Protein AF-A0A7S3AYX6-F1 (afdb_monomer_lite)

Radius of gyration: 27.23 Å; chains: 1; bounding box: 68×64×80 Å

pLDDT: mean 73.13, std 24.56, range [26.05, 97.94]

Secondary structure (DSSP, 8-state):
-EEEEEEEESSS-EE-S--SS-----GGGBT-EEEEEEEEB-TTS-B---EEEEE--BBB-HHHHHHHHHHHHHTEEEEEEEEETTEEEEEEEETTEEEEEESSTTPPEEEEEEGGGEEEEE-SSTTEEEEEEGGGSSSTTS-EEEEEEESSHHHHHHHHHHHHHHH-GGGGTSSSSSPBPPTTS-B------S------------------------------------------------------

Structure (mmCIF, N/CA/C/O backbone):
data_AF-A0A7S3AYX6-F1
#
_entry.id   AF-A0A7S3AYX6-F1
#
loop_
_atom_site.group_PDB
_atom_site.id
_atom_site.type_symbol
_atom_site.label_atom_id
_atom_site.label_alt_id
_atom_site.label_comp_id
_atom_site.label_asym_id
_atom_site.label_entity_id
_atom_site.label_seq_id
_atom_site.pdbx_PDB_ins_code
_atom_site.Cartn_x
_atom_site.Cartn_y
_atom_site.Cartn_z
_atom_site.occupancy
_atom_site.B_iso_or_equiv
_atom_site.auth_seq_id
_atom_site.auth_comp_id
_atom_site.auth_asym_id
_atom_site.auth_atom_id
_atom_site.pdbx_PDB_model_num
ATOM 1 N N . ARG A 1 1 ? 23.255 6.231 -24.648 1.00 86.88 1 ARG A N 1
ATOM 2 C CA . ARG A 1 1 ? 22.295 6.529 -23.548 1.00 86.88 1 ARG A CA 1
ATOM 3 C C . ARG A 1 1 ? 21.026 5.725 -23.824 1.00 86.88 1 ARG A C 1
ATOM 5 O O . ARG A 1 1 ? 20.861 5.329 -24.965 1.00 86.88 1 ARG A O 1
ATOM 12 N N . SER A 1 2 ? 20.151 5.479 -22.852 1.00 92.19 2 SER A N 1
ATOM 13 C CA . SER A 1 2 ? 18.847 4.840 -23.108 1.00 92.19 2 SER A CA 1
ATOM 14 C C . SER A 1 2 ? 17.740 5.553 -22.334 1.00 92.19 2 SER A C 1
ATOM 16 O O . SER A 1 2 ? 18.018 6.145 -21.288 1.00 92.19 2 SER A O 1
ATOM 18 N N . ARG A 1 3 ? 16.509 5.508 -22.851 1.00 94.56 3 ARG A N 1
ATOM 19 C CA . ARG A 1 3 ? 15.276 5.842 -22.123 1.00 94.56 3 ARG A CA 1
ATOM 20 C C . ARG A 1 3 ? 14.637 4.550 -21.622 1.00 94.56 3 ARG A C 1
ATOM 22 O O . ARG A 1 3 ? 14.657 3.552 -22.338 1.00 94.56 3 ARG A O 1
ATOM 29 N N . PHE A 1 4 ? 14.098 4.601 -20.410 1.00 92.75 4 PHE A N 1
ATOM 30 C CA . PHE A 1 4 ? 13.423 3.489 -19.755 1.00 92.75 4 PHE A CA 1
ATOM 31 C C . PHE A 1 4 ? 12.014 3.924 -19.385 1.00 92.75 4 PHE A C 1
ATOM 33 O O . PHE A 1 4 ? 11.850 4.923 -18.681 1.00 92.75 4 PHE A O 1
ATOM 40 N N . ASP A 1 5 ? 11.033 3.165 -19.848 1.00 93.12 5 ASP A N 1
ATOM 41 C CA . ASP A 1 5 ? 9.622 3.361 -19.561 1.00 93.12 5 ASP A CA 1
ATOM 42 C C . ASP A 1 5 ? 9.108 2.100 -18.854 1.00 93.12 5 ASP A C 1
ATOM 44 O O . ASP A 1 5 ? 9.116 1.013 -19.429 1.00 93.12 5 ASP A O 1
ATOM 48 N N . TRP A 1 6 ? 8.726 2.229 -17.582 1.00 91.38 6 TRP A N 1
ATOM 49 C CA . TRP A 1 6 ? 8.242 1.113 -16.764 1.00 91.38 6 TRP A CA 1
ATOM 50 C C . TRP A 1 6 ? 6.716 1.052 -16.758 1.00 91.38 6 TRP A C 1
ATOM 52 O O . TRP A 1 6 ? 6.045 2.085 -16.748 1.00 91.38 6 TRP A O 1
ATOM 62 N N . PHE A 1 7 ? 6.172 -0.158 -16.715 1.00 90.19 7 PHE A N 1
ATOM 63 C CA . PHE A 1 7 ? 4.745 -0.437 -16.758 1.00 90.19 7 PHE A CA 1
ATOM 64 C C . PHE A 1 7 ? 4.377 -1.499 -15.725 1.00 90.19 7 PHE A C 1
ATOM 66 O O . PHE A 1 7 ? 5.108 -2.471 -15.526 1.00 90.19 7 PHE A O 1
ATOM 73 N N . ARG A 1 8 ? 3.217 -1.316 -15.099 1.00 89.00 8 ARG A N 1
ATOM 74 C CA . ARG A 1 8 ? 2.540 -2.332 -14.298 1.00 89.00 8 ARG A CA 1
ATOM 75 C C . ARG A 1 8 ? 1.413 -2.924 -15.134 1.00 89.00 8 ARG A C 1
ATOM 77 O O . ARG A 1 8 ? 0.487 -2.208 -15.520 1.00 89.00 8 ARG A O 1
ATOM 84 N N . ASN A 1 9 ? 1.505 -4.219 -15.397 1.00 82.94 9 ASN A N 1
ATOM 85 C CA . ASN A 1 9 ? 0.577 -4.980 -16.218 1.00 82.94 9 ASN A CA 1
ATOM 86 C C . ASN A 1 9 ? -0.398 -5.764 -15.323 1.00 82.94 9 ASN A C 1
ATOM 88 O O . ASN A 1 9 ? -0.005 -6.398 -14.346 1.00 82.94 9 ASN A O 1
ATOM 92 N N . GLY A 1 10 ? -1.683 -5.711 -15.669 1.00 69.12 10 GLY A N 1
ATOM 93 C CA . GLY A 1 10 ? -2.792 -6.332 -14.945 1.00 69.12 10 GLY A CA 1
ATOM 94 C C . GLY A 1 10 ? -4.100 -6.098 -15.706 1.00 69.12 10 GLY A C 1
ATOM 95 O O . GLY A 1 10 ? -4.101 -6.093 -16.934 1.00 69.12 10 GLY A O 1
ATOM 96 N N . VAL A 1 11 ? -5.209 -5.829 -15.005 1.00 55.12 11 VAL A N 1
ATOM 97 C CA . VAL A 1 11 ? -6.492 -5.454 -15.652 1.00 55.12 11 VAL A CA 1
ATOM 98 C C . VAL A 1 11 ? -6.367 -4.142 -16.443 1.00 55.12 11 VAL A C 1
ATOM 100 O O . VAL A 1 11 ? -7.023 -3.963 -17.467 1.00 55.12 11 VAL A O 1
ATOM 103 N N . THR A 1 12 ? -5.496 -3.235 -15.998 1.00 57.53 12 THR A N 1
ATOM 104 C CA . THR A 1 12 ? -5.110 -2.024 -16.726 1.00 57.53 12 THR A CA 1
ATOM 105 C C . THR A 1 12 ? -3.590 -1.968 -16.837 1.00 57.53 12 THR A C 1
ATOM 107 O O . THR A 1 12 ? -2.883 -2.181 -15.856 1.00 57.53 12 THR A O 1
ATOM 110 N N . ASN A 1 13 ? -3.076 -1.688 -18.036 1.00 78.69 13 ASN A N 1
ATOM 111 C CA . ASN A 1 13 ? -1.654 -1.424 -18.239 1.00 78.69 13 ASN A CA 1
ATOM 112 C C . ASN A 1 13 ? -1.368 0.028 -17.824 1.00 78.69 13 ASN A C 1
ATOM 114 O O . ASN A 1 13 ? -1.902 0.964 -18.425 1.00 78.69 13 ASN A O 1
ATOM 118 N N . ILE A 1 14 ? -0.593 0.216 -16.754 1.00 85.88 14 ILE A N 1
ATOM 119 C CA . ILE A 1 14 ? -0.312 1.529 -16.164 1.00 85.88 14 ILE A CA 1
ATOM 120 C C . ILE A 1 14 ? 1.164 1.861 -16.356 1.00 85.88 14 ILE A C 1
ATOM 122 O O . ILE A 1 14 ? 2.031 1.175 -15.818 1.00 85.88 14 ILE A O 1
ATOM 126 N N . LYS A 1 15 ? 1.455 2.969 -17.045 1.00 88.38 15 LYS A N 1
ATOM 127 C CA . LYS A 1 15 ? 2.810 3.526 -17.112 1.00 88.38 15 LYS A CA 1
ATOM 128 C C . LYS A 1 15 ? 3.207 4.128 -15.762 1.00 88.38 15 LYS A C 1
ATOM 130 O O . LYS A 1 15 ? 2.512 4.993 -15.230 1.00 88.38 15 LYS A O 1
ATOM 135 N N . LEU A 1 16 ? 4.340 3.690 -15.230 1.00 85.81 16 LEU A N 1
ATOM 136 C CA . LEU A 1 16 ? 4.919 4.167 -13.980 1.00 85.81 16 LEU A CA 1
ATOM 137 C C . LEU A 1 16 ? 5.765 5.422 -14.233 1.00 85.81 16 LEU A C 1
ATOM 139 O O . LEU A 1 16 ? 6.373 5.586 -15.287 1.00 85.81 16 LEU A O 1
ATOM 143 N N . SER A 1 17 ? 5.845 6.313 -13.245 1.00 83.75 17 SER A N 1
ATOM 144 C CA . SER A 1 17 ? 6.636 7.550 -13.339 1.00 83.75 17 SER A CA 1
ATOM 145 C C . SER A 1 17 ? 8.148 7.339 -13.171 1.00 83.75 17 SER A C 1
ATOM 147 O O . SER A 1 17 ? 8.910 8.306 -13.169 1.00 83.75 17 SER A O 1
ATOM 149 N N . VAL A 1 18 ? 8.596 6.096 -12.976 1.00 80.44 18 VAL A N 1
ATOM 150 C CA . VAL A 1 18 ? 10.008 5.760 -12.767 1.00 80.44 18 VAL A CA 1
ATOM 151 C C . VAL A 1 18 ? 10.730 5.749 -14.108 1.00 80.44 18 VAL A C 1
ATOM 153 O O . VAL A 1 18 ? 10.304 5.089 -15.051 1.00 80.44 18 VAL A O 1
ATOM 156 N N . THR A 1 19 ? 11.844 6.476 -14.181 1.00 82.31 19 THR A N 1
ATOM 157 C CA . THR A 1 19 ? 12.682 6.579 -15.378 1.00 82.31 19 THR A CA 1
ATOM 158 C C . THR A 1 19 ? 14.115 6.230 -14.989 1.00 82.31 19 THR A C 1
ATOM 160 O O . THR A 1 19 ? 14.835 7.009 -14.371 1.00 82.31 19 THR A O 1
ATOM 163 N N . GLY A 1 20 ? 14.525 4.998 -15.271 1.00 86.81 20 GLY A N 1
ATOM 164 C CA . GLY A 1 20 ? 15.827 4.489 -14.854 1.00 86.81 20 GLY A CA 1
ATOM 165 C C . GLY A 1 20 ? 16.024 3.028 -15.242 1.00 86.81 20 GLY A C 1
ATOM 166 O O . GLY A 1 20 ? 15.053 2.350 -15.577 1.00 86.81 20 GLY A O 1
ATOM 167 N N . PRO A 1 21 ? 17.270 2.532 -15.204 1.00 88.12 21 PRO A N 1
ATOM 168 C CA . PRO A 1 21 ? 17.587 1.158 -15.587 1.00 88.12 21 PRO A CA 1
ATOM 169 C C . PRO A 1 21 ? 17.070 0.112 -14.591 1.00 88.12 21 PRO A C 1
ATOM 171 O O . PRO A 1 21 ? 17.109 -1.077 -14.890 1.00 88.12 21 PRO A O 1
ATOM 174 N N . SER A 1 22 ? 16.602 0.536 -13.416 1.00 85.25 22 SER A N 1
ATOM 175 C CA . SER A 1 22 ? 16.072 -0.325 -12.365 1.00 85.25 22 SER A CA 1
ATOM 176 C C . SER A 1 22 ? 14.734 0.192 -11.843 1.00 85.25 22 SER A C 1
ATOM 178 O O . SER A 1 22 ? 14.454 1.393 -11.859 1.00 85.25 22 SER A O 1
ATOM 180 N N . TYR A 1 23 ? 13.929 -0.745 -11.353 1.00 82.00 23 TYR A N 1
ATOM 181 C CA . TYR A 1 23 ? 12.673 -0.497 -10.667 1.00 82.00 23 TYR A CA 1
ATOM 182 C C . TYR A 1 23 ? 12.620 -1.350 -9.405 1.00 82.00 23 TYR A C 1
ATOM 184 O O . TYR A 1 23 ? 12.911 -2.546 -9.447 1.00 82.00 23 TYR A O 1
ATOM 192 N N . THR A 1 24 ? 12.256 -0.727 -8.288 1.00 81.75 24 THR A N 1
ATOM 193 C CA . THR A 1 24 ? 12.043 -1.423 -7.020 1.00 81.75 24 THR A CA 1
ATOM 194 C C . THR A 1 24 ? 10.555 -1.675 -6.858 1.00 81.75 24 THR A C 1
ATOM 196 O O . THR A 1 24 ? 9.771 -0.730 -6.779 1.00 81.75 24 THR A O 1
ATOM 199 N N . THR A 1 25 ? 10.182 -2.948 -6.801 1.00 81.06 25 THR A N 1
ATOM 200 C CA . THR A 1 25 ? 8.799 -3.387 -6.610 1.00 81.06 25 THR A CA 1
ATOM 201 C C . THR A 1 25 ? 8.253 -2.959 -5.250 1.00 81.06 25 THR A C 1
ATOM 203 O O . THR A 1 25 ? 8.981 -2.879 -4.261 1.00 81.06 25 THR A O 1
ATOM 206 N N . THR A 1 26 ? 6.948 -2.748 -5.200 1.00 75.12 26 THR A N 1
ATOM 207 C CA . THR A 1 26 ? 6.164 -2.282 -4.057 1.00 75.12 26 THR A CA 1
ATOM 208 C C . THR A 1 26 ? 4.988 -3.225 -3.800 1.00 75.12 26 THR A C 1
ATOM 210 O O . THR A 1 26 ? 4.682 -4.096 -4.613 1.00 75.12 26 THR A O 1
ATOM 213 N N . CYS A 1 27 ? 4.274 -3.040 -2.688 1.00 73.38 27 CYS A N 1
ATOM 214 C CA . CYS A 1 27 ? 3.056 -3.814 -2.429 1.00 73.38 27 CYS A CA 1
ATOM 215 C C . CYS A 1 27 ? 1.967 -3.619 -3.491 1.00 73.38 27 CYS A C 1
ATOM 217 O O . CYS A 1 27 ? 1.163 -4.523 -3.689 1.00 73.38 27 CYS A O 1
ATOM 219 N N . ASP A 1 28 ? 1.948 -2.480 -4.186 1.00 74.44 28 ASP A N 1
ATOM 220 C CA . ASP A 1 28 ? 0.965 -2.231 -5.244 1.00 74.44 28 ASP A CA 1
ATOM 221 C C . ASP A 1 28 ? 1.248 -3.054 -6.512 1.00 74.44 28 ASP A C 1
ATOM 223 O O . ASP A 1 28 ? 0.398 -3.130 -7.399 1.00 74.44 28 ASP A O 1
ATOM 227 N N . ASP A 1 29 ? 2.445 -3.639 -6.619 1.00 79.31 29 ASP A N 1
ATOM 228 C CA . ASP A 1 29 ? 2.837 -4.505 -7.729 1.00 79.31 29 ASP A CA 1
ATOM 229 C C . ASP A 1 29 ? 2.468 -5.968 -7.482 1.00 79.31 29 ASP A C 1
ATOM 231 O O . ASP A 1 29 ? 2.523 -6.766 -8.412 1.00 79.31 29 ASP A O 1
ATOM 235 N N . VAL A 1 30 ? 2.087 -6.338 -6.252 1.00 81.44 30 VAL A N 1
ATOM 236 C CA . VAL A 1 30 ? 1.731 -7.720 -5.908 1.00 81.44 30 VAL A CA 1
ATOM 237 C C . VAL A 1 30 ? 0.607 -8.215 -6.822 1.00 81.44 30 VAL A C 1
ATOM 239 O O . VAL A 1 30 ? -0.416 -7.552 -6.990 1.00 81.44 30 VAL A O 1
ATOM 242 N N . GLY A 1 31 ? 0.820 -9.377 -7.442 1.00 78.50 31 GLY A N 1
ATOM 243 C CA . GLY A 1 31 ? -0.096 -9.967 -8.422 1.00 78.50 31 GLY A CA 1
ATOM 244 C C . GLY A 1 31 ? -0.059 -9.330 -9.812 1.00 78.50 31 GLY A C 1
ATOM 245 O O . GLY A 1 31 ? -0.713 -9.838 -10.717 1.00 78.50 31 GLY A O 1
ATOM 246 N N . SER A 1 32 ? 0.709 -8.257 -10.007 1.00 82.50 32 SER A N 1
ATOM 247 C CA . SER A 1 32 ? 0.906 -7.605 -11.303 1.00 82.50 32 SER A CA 1
ATOM 248 C C . SER A 1 32 ? 2.228 -8.033 -11.932 1.00 82.50 32 SER A C 1
ATOM 250 O O . SER A 1 32 ? 3.220 -8.251 -11.236 1.00 82.50 32 SER A O 1
ATOM 252 N N . GLU A 1 33 ? 2.257 -8.113 -13.258 1.00 88.25 33 GLU A N 1
ATOM 253 C CA . GLU A 1 33 ? 3.501 -8.252 -14.017 1.00 88.25 33 GLU A CA 1
ATOM 254 C C . GLU A 1 33 ? 4.167 -6.882 -14.169 1.00 88.25 33 GLU A C 1
ATOM 256 O O . GLU A 1 33 ? 3.490 -5.856 -14.289 1.00 88.25 33 GLU A O 1
ATOM 261 N N . ILE A 1 34 ? 5.497 -6.850 -14.198 1.00 89.19 34 ILE A N 1
ATOM 262 C CA . ILE A 1 34 ? 6.252 -5.609 -14.398 1.00 89.19 34 ILE A CA 1
ATOM 263 C C . ILE A 1 34 ? 6.953 -5.660 -15.742 1.00 89.19 34 ILE A C 1
ATOM 265 O O . ILE A 1 34 ? 7.749 -6.557 -16.006 1.00 89.19 34 ILE A O 1
ATOM 269 N N . GLN A 1 35 ? 6.683 -4.670 -16.584 1.00 91.19 35 GLN A N 1
ATOM 270 C CA . GLN A 1 35 ? 7.286 -4.536 -17.901 1.00 91.19 35 GLN A CA 1
ATOM 271 C C . GLN A 1 35 ? 8.171 -3.293 -17.963 1.00 91.19 35 GLN A C 1
ATOM 273 O O . GLN A 1 35 ? 7.847 -2.249 -17.403 1.00 91.19 35 GLN A O 1
ATOM 278 N N . VAL A 1 36 ? 9.277 -3.387 -18.695 1.00 92.69 36 VAL A N 1
ATOM 279 C CA . VAL A 1 36 ? 10.103 -2.239 -19.074 1.00 92.69 36 VAL A CA 1
ATOM 280 C C . VAL A 1 36 ? 10.249 -2.190 -20.585 1.00 92.69 36 VAL A C 1
ATOM 282 O O . VAL A 1 36 ? 10.504 -3.210 -21.223 1.00 92.69 36 VAL A O 1
ATOM 285 N N . GLU A 1 37 ? 10.106 -1.000 -21.155 1.00 93.69 37 GLU A N 1
ATOM 286 C CA . GLU A 1 37 ? 10.489 -0.688 -22.526 1.00 93.69 37 GLU A CA 1
ATOM 287 C C . GLU A 1 37 ? 11.759 0.170 -22.518 1.00 93.69 37 GLU A C 1
ATOM 289 O O . GLU A 1 37 ? 11.854 1.182 -21.821 1.00 93.69 37 GLU A O 1
ATOM 294 N N . VAL A 1 38 ? 12.761 -0.255 -23.286 1.00 95.44 38 VAL A N 1
ATOM 295 C CA . VAL A 1 38 ? 14.073 0.384 -23.371 1.00 95.44 38 VAL A CA 1
ATOM 296 C C . VAL A 1 38 ? 14.292 0.894 -24.784 1.00 95.44 38 VAL A C 1
ATOM 298 O O . VAL A 1 38 ? 14.433 0.109 -25.721 1.00 95.44 38 VAL A O 1
ATOM 301 N N . THR A 1 39 ? 14.376 2.215 -24.931 1.00 95.81 39 THR A N 1
ATOM 302 C CA . THR A 1 39 ? 14.699 2.870 -26.205 1.00 95.81 39 THR A CA 1
ATOM 303 C C . THR A 1 39 ? 16.170 3.307 -26.199 1.00 95.81 39 THR A C 1
ATOM 305 O O . THR A 1 39 ? 16.539 4.170 -25.392 1.00 95.81 39 THR A O 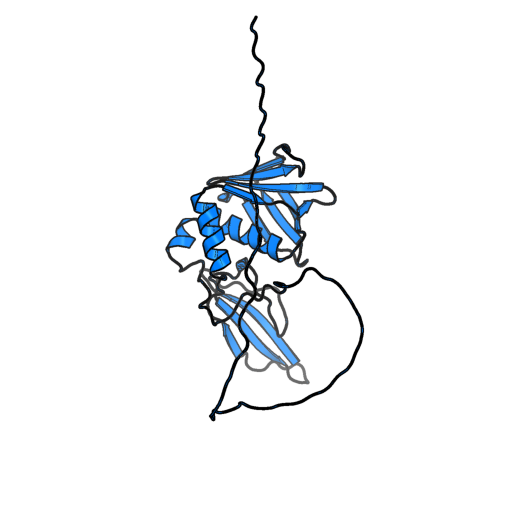1
ATOM 308 N N . PRO A 1 40 ? 17.048 2.738 -27.048 1.00 95.00 40 PRO A N 1
ATOM 309 C CA . PRO A 1 40 ? 18.434 3.186 -27.148 1.00 95.00 40 PRO A CA 1
ATOM 310 C C . PRO A 1 40 ? 18.502 4.574 -27.797 1.00 95.00 40 PRO A C 1
ATOM 312 O O . PRO A 1 40 ? 17.823 4.845 -28.781 1.00 95.00 40 PRO A O 1
ATOM 315 N N . ILE A 1 41 ? 19.347 5.447 -27.257 1.00 94.62 41 ILE A N 1
ATOM 316 C CA . ILE A 1 41 ? 19.584 6.812 -27.738 1.00 94.62 41 ILE A CA 1
ATOM 317 C C . ILE A 1 41 ? 21.047 6.912 -28.176 1.00 94.62 41 ILE A C 1
ATOM 319 O O . ILE A 1 41 ? 21.971 6.790 -27.353 1.00 94.62 41 ILE A O 1
ATOM 323 N N . GLY A 1 42 ? 21.237 7.120 -29.480 1.00 91.00 42 GLY A N 1
ATOM 324 C CA . GLY A 1 42 ? 22.536 7.301 -30.121 1.00 91.00 42 GLY A CA 1
ATOM 325 C C . GLY A 1 42 ? 23.248 8.582 -29.680 1.00 91.00 42 GLY A C 1
ATOM 326 O O . GLY A 1 42 ? 22.670 9.450 -29.026 1.00 91.00 42 GLY A O 1
ATOM 327 N N . SER A 1 43 ? 24.522 8.722 -30.054 1.00 88.19 43 SER A N 1
ATOM 328 C CA . SER A 1 43 ? 25.358 9.877 -29.681 1.00 88.19 43 SER A CA 1
ATOM 329 C C . SER A 1 43 ? 24.813 11.219 -30.183 1.00 88.19 43 SER A C 1
ATOM 331 O O . SER A 1 43 ? 25.011 12.232 -29.525 1.00 88.19 43 SER A O 1
ATOM 333 N N . GLN A 1 44 ? 24.081 11.212 -31.300 1.00 90.62 44 GLN A N 1
ATOM 334 C CA . GLN A 1 44 ? 23.426 12.388 -31.887 1.00 90.62 44 GLN A CA 1
ATOM 335 C C . GLN A 1 44 ? 21.969 12.571 -31.419 1.00 90.62 44 GLN A C 1
ATOM 337 O O . GLN A 1 44 ? 21.217 13.331 -32.017 1.00 90.62 44 GLN A O 1
ATOM 342 N N . GLY A 1 45 ? 21.530 11.836 -30.391 1.00 88.75 45 GLY A N 1
ATOM 343 C CA . GLY A 1 45 ? 20.157 11.910 -29.878 1.00 88.75 45 GLY A CA 1
ATOM 344 C C . GLY A 1 45 ? 19.116 11.120 -30.677 1.00 88.75 45 GLY A C 1
ATOM 345 O O . GLY A 1 45 ? 17.961 11.084 -30.270 1.00 88.75 45 GLY A O 1
ATOM 346 N N . ALA A 1 46 ? 19.507 10.451 -31.768 1.00 92.62 46 ALA A N 1
ATOM 347 C CA . ALA A 1 46 ? 18.611 9.590 -32.536 1.00 92.62 46 ALA A CA 1
ATOM 348 C C . ALA A 1 46 ? 18.138 8.389 -31.699 1.00 92.62 46 ALA A C 1
ATOM 350 O O . ALA A 1 46 ? 18.956 7.674 -31.108 1.00 92.62 46 ALA A O 1
ATOM 351 N N . GLU A 1 47 ? 16.826 8.167 -31.667 1.00 95.12 47 GLU A N 1
ATOM 352 C CA . GLU A 1 47 ? 16.209 7.017 -31.008 1.00 95.12 47 GLU A CA 1
ATOM 353 C C . GLU A 1 47 ? 16.268 5.791 -31.925 1.00 95.12 47 GLU A C 1
ATOM 355 O O . GLU A 1 47 ? 15.917 5.857 -33.102 1.00 95.12 47 GLU A O 1
ATOM 360 N N . GLY A 1 48 ? 16.748 4.670 -31.390 1.00 92.81 48 GLY A N 1
ATOM 361 C CA . GLY A 1 48 ? 16.682 3.374 -32.058 1.00 92.81 48 GLY A CA 1
ATOM 362 C C . GLY A 1 48 ? 15.402 2.614 -31.709 1.00 92.81 48 GLY A C 1
ATOM 363 O O . GLY A 1 48 ? 14.539 3.103 -30.986 1.00 92.81 48 GLY A O 1
ATOM 364 N N . GLN A 1 49 ? 15.291 1.380 -32.202 1.00 93.31 49 GLN A N 1
ATOM 365 C CA . GLN A 1 49 ? 14.114 0.544 -31.968 1.00 93.31 49 GLN A CA 1
ATOM 366 C C . GLN A 1 49 ? 13.963 0.178 -30.475 1.00 93.31 49 GLN A C 1
ATOM 368 O O . GLN A 1 49 ? 14.921 -0.349 -29.891 1.00 93.31 49 GLN A O 1
ATOM 373 N N . PRO A 1 50 ? 12.785 0.406 -29.861 1.00 92.06 50 PRO A N 1
ATOM 374 C CA . PRO A 1 50 ? 12.519 -0.006 -28.488 1.00 92.06 50 PRO A CA 1
ATOM 375 C C . PRO A 1 50 ? 12.554 -1.528 -28.319 1.00 92.06 50 PRO A C 1
ATOM 377 O O . PRO A 1 50 ? 12.190 -2.282 -29.224 1.00 92.06 50 PRO A O 1
ATOM 380 N N . ARG A 1 51 ? 12.983 -1.987 -27.141 1.00 93.25 51 ARG A N 1
ATOM 381 C CA . ARG A 1 51 ? 12.948 -3.400 -26.731 1.00 93.25 51 ARG A CA 1
ATOM 382 C C . ARG A 1 51 ? 12.228 -3.539 -25.401 1.00 93.25 51 ARG A C 1
ATOM 384 O O . ARG A 1 51 ? 12.458 -2.729 -24.510 1.00 93.25 51 ARG A O 1
ATOM 391 N N . SER A 1 52 ? 11.420 -4.581 -25.249 1.00 91.44 52 SER A N 1
ATOM 392 C CA . SER A 1 52 ? 10.665 -4.839 -24.023 1.00 91.44 52 SER A CA 1
ATOM 393 C C . SER A 1 52 ? 11.184 -6.053 -23.257 1.00 91.44 52 SER A C 1
ATOM 395 O O . SER A 1 52 ? 11.600 -7.042 -23.860 1.00 91.44 52 SER A O 1
ATOM 397 N N . ALA A 1 53 ? 11.092 -6.002 -21.931 1.00 89.88 53 ALA A N 1
ATOM 398 C CA . ALA A 1 53 ? 11.247 -7.152 -21.045 1.00 89.88 53 ALA A CA 1
ATOM 399 C C . ALA A 1 53 ? 10.101 -7.169 -20.027 1.00 89.88 53 ALA A C 1
ATOM 401 O O . ALA A 1 53 ? 9.641 -6.107 -19.609 1.00 89.88 53 ALA A O 1
ATOM 402 N N . VAL A 1 54 ? 9.649 -8.363 -19.640 1.00 87.94 54 VAL A N 1
ATOM 403 C CA . VAL A 1 54 ? 8.553 -8.563 -18.681 1.00 87.94 54 VAL A CA 1
ATOM 404 C C . VAL A 1 54 ? 9.027 -9.507 -17.582 1.00 87.94 54 VAL A C 1
ATOM 406 O O . VAL A 1 54 ? 9.593 -10.562 -17.867 1.00 87.94 54 VAL A O 1
ATOM 409 N N . ALA A 1 55 ? 8.806 -9.117 -16.333 1.00 85.31 55 ALA A N 1
ATOM 410 C CA . ALA A 1 55 ? 8.901 -9.977 -15.167 1.00 85.31 55 ALA A CA 1
ATOM 411 C C . ALA A 1 55 ? 7.500 -10.496 -14.820 1.00 85.31 55 ALA A C 1
ATOM 413 O O . ALA A 1 55 ? 6.527 -9.741 -14.891 1.00 85.31 55 ALA A O 1
ATOM 414 N N . GLY A 1 56 ? 7.415 -11.776 -14.444 1.00 80.50 56 GLY A N 1
ATOM 415 C CA . GLY A 1 56 ? 6.161 -12.402 -14.020 1.00 80.50 56 GLY A CA 1
ATOM 416 C C . GLY A 1 56 ? 5.539 -11.729 -12.785 1.00 80.50 56 GLY A C 1
ATOM 417 O O . GLY A 1 56 ? 6.140 -10.812 -12.215 1.00 80.50 56 GLY A O 1
ATOM 418 N N . PRO A 1 57 ? 4.349 -12.182 -12.352 1.00 82.88 57 PRO A N 1
ATOM 419 C CA . PRO A 1 57 ? 3.619 -11.552 -11.260 1.00 82.88 57 PRO A CA 1
ATOM 420 C C . PRO A 1 57 ? 4.455 -11.414 -9.984 1.00 82.88 57 PRO A C 1
ATOM 422 O O . PRO A 1 57 ? 5.056 -12.389 -9.524 1.00 82.88 57 PRO A O 1
ATOM 425 N N . ILE A 1 58 ? 4.472 -10.220 -9.388 1.00 84.31 58 ILE A N 1
ATOM 426 C CA . ILE A 1 58 ? 5.202 -9.999 -8.135 1.00 84.31 58 ILE A CA 1
ATOM 427 C C . ILE A 1 58 ? 4.513 -10.752 -7.006 1.00 84.31 58 ILE A C 1
ATOM 429 O O . ILE A 1 58 ? 3.322 -10.566 -6.748 1.00 84.31 58 ILE A O 1
ATOM 433 N N . ALA A 1 59 ? 5.282 -11.587 -6.317 1.00 81.88 59 ALA A N 1
ATOM 434 C CA . ALA A 1 59 ? 4.769 -12.504 -5.322 1.00 81.88 59 ALA A CA 1
ATOM 435 C C . ALA A 1 59 ? 5.138 -12.093 -3.890 1.00 81.88 59 ALA A C 1
ATOM 437 O O . ALA A 1 59 ? 6.184 -11.492 -3.631 1.00 81.88 59 ALA A O 1
ATOM 438 N N . VAL A 1 60 ? 4.263 -12.430 -2.946 1.00 83.19 60 VAL A N 1
ATOM 439 C CA . VAL A 1 60 ? 4.457 -12.182 -1.515 1.00 83.19 60 VAL A CA 1
ATOM 440 C C . VAL A 1 60 ? 5.192 -13.374 -0.892 1.00 83.19 60 VAL A C 1
ATOM 442 O O . VAL A 1 60 ? 4.866 -14.522 -1.205 1.00 83.19 60 VAL A O 1
ATOM 445 N N . PRO A 1 61 ? 6.154 -13.149 0.022 1.00 82.88 61 PRO A N 1
ATOM 446 C CA . PRO A 1 61 ? 6.736 -14.224 0.820 1.00 82.88 61 PRO A CA 1
ATOM 447 C C . PRO A 1 61 ? 5.669 -15.042 1.569 1.00 82.88 61 PRO A C 1
ATOM 449 O O . PRO A 1 61 ? 4.752 -14.478 2.170 1.00 82.88 61 PRO A O 1
ATOM 452 N N . GLU A 1 62 ? 5.802 -16.371 1.585 1.00 82.88 62 GLU A N 1
ATOM 453 C CA . GLU A 1 62 ? 4.792 -17.284 2.152 1.00 82.88 62 GLU A CA 1
ATOM 454 C C . GLU A 1 62 ? 4.453 -16.978 3.620 1.00 82.88 62 GLU A C 1
ATOM 456 O O . GLU A 1 62 ? 3.289 -16.990 4.025 1.00 82.88 62 GLU A O 1
ATOM 461 N N . ASN A 1 63 ? 5.460 -16.652 4.430 1.00 84.25 63 ASN A N 1
ATOM 462 C CA . ASN A 1 63 ? 5.277 -16.291 5.833 1.00 84.25 63 ASN A CA 1
ATOM 463 C C . ASN A 1 63 ? 4.418 -15.027 6.000 1.00 84.25 63 ASN A C 1
ATOM 465 O O . ASN A 1 63 ? 3.591 -14.965 6.912 1.00 84.25 63 ASN A O 1
ATOM 469 N N . LEU A 1 64 ? 4.583 -14.037 5.119 1.00 86.69 64 LEU A N 1
ATOM 470 C CA . LEU A 1 64 ? 3.768 -12.825 5.131 1.00 86.69 64 LEU A CA 1
ATOM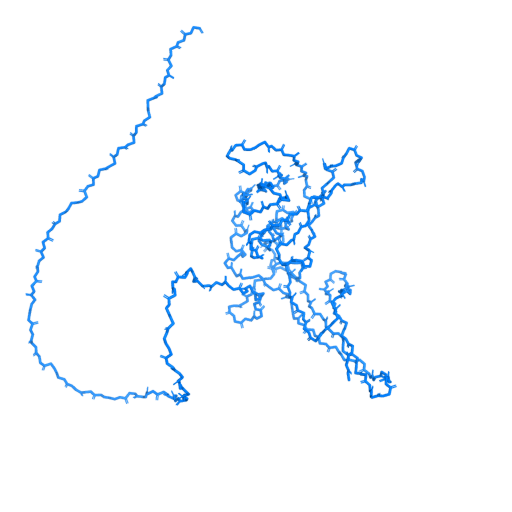 471 C C . LEU A 1 64 ? 2.351 -13.119 4.647 1.00 86.69 64 LEU A C 1
ATOM 473 O O . LEU A 1 64 ? 1.401 -12.691 5.300 1.00 86.69 64 LEU A O 1
ATOM 477 N N . HIS A 1 65 ? 2.202 -13.909 3.580 1.00 87.06 65 HIS A N 1
ATOM 478 C CA . HIS A 1 65 ? 0.892 -14.346 3.100 1.00 87.06 65 HIS A CA 1
ATOM 479 C C . HIS A 1 65 ? 0.098 -15.040 4.216 1.00 87.06 65 HIS A C 1
ATOM 481 O O . HIS A 1 65 ? -1.005 -14.614 4.553 1.00 87.06 65 HIS A O 1
ATOM 487 N N . ARG A 1 66 ? 0.697 -16.040 4.878 1.00 89.31 66 ARG A N 1
ATOM 488 C CA . ARG A 1 66 ? 0.086 -16.761 6.008 1.00 89.31 66 ARG A CA 1
ATOM 489 C C . ARG A 1 66 ? -0.335 -15.820 7.135 1.00 89.31 66 ARG A C 1
ATOM 491 O O . ARG A 1 66 ? -1.443 -15.928 7.651 1.00 89.31 66 ARG A O 1
ATOM 498 N N . THR A 1 67 ? 0.542 -14.885 7.485 1.00 92.00 67 THR A N 1
ATOM 499 C CA . THR A 1 67 ? 0.287 -13.893 8.534 1.00 92.00 67 THR A CA 1
ATOM 500 C C . THR A 1 67 ? -0.916 -13.006 8.190 1.00 9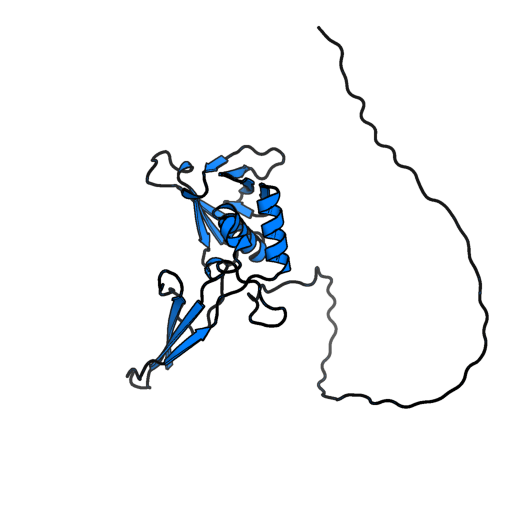2.00 67 THR A C 1
ATOM 502 O O . THR A 1 67 ? -1.770 -12.754 9.037 1.00 92.00 67 THR A O 1
ATOM 505 N N . VAL A 1 68 ? -1.013 -12.543 6.943 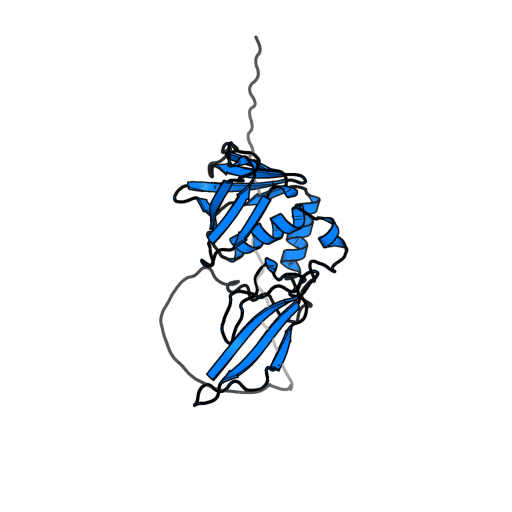1.00 91.94 68 VAL A N 1
ATOM 506 C CA . VAL A 1 68 ? -2.122 -11.695 6.485 1.00 91.94 68 VAL A CA 1
ATOM 507 C C . VAL A 1 68 ? -3.436 -12.478 6.419 1.00 91.94 68 VAL A C 1
ATOM 509 O O . VAL A 1 68 ? -4.465 -11.953 6.846 1.00 91.94 68 VAL A O 1
ATOM 512 N N . VAL A 1 69 ? -3.402 -13.736 5.965 1.00 91.62 69 VAL A N 1
ATOM 513 C CA . VAL A 1 69 ? -4.564 -14.642 5.990 1.00 91.62 69 VAL A CA 1
ATOM 514 C C . VAL A 1 69 ? -5.109 -14.786 7.409 1.00 91.62 69 VAL A C 1
ATOM 516 O O . VAL A 1 69 ? -6.304 -14.592 7.626 1.00 91.62 69 VAL A O 1
ATOM 519 N N . GLU A 1 70 ? -4.241 -15.052 8.386 1.00 94.38 70 GLU A N 1
ATOM 520 C CA . GLU A 1 70 ? -4.640 -15.176 9.791 1.00 94.38 70 GLU A CA 1
ATOM 521 C C . GLU A 1 70 ? -5.321 -13.895 10.300 1.00 94.38 70 GLU A C 1
ATOM 523 O O . GLU A 1 70 ? -6.376 -13.952 10.934 1.00 94.38 70 GLU A O 1
ATOM 528 N N . TRP A 1 71 ? -4.775 -12.718 9.983 1.00 96.31 71 TRP A N 1
ATOM 529 C CA . TRP A 1 71 ? -5.374 -11.443 10.390 1.00 96.31 71 TRP A CA 1
ATOM 530 C C . TRP A 1 71 ? -6.770 -11.227 9.812 1.00 96.31 71 TRP A C 1
ATOM 532 O O . TRP A 1 71 ? -7.665 -10.757 10.522 1.00 96.31 71 TRP A O 1
ATOM 542 N N . VAL A 1 72 ? -6.962 -11.568 8.536 1.00 94.75 72 VAL A N 1
ATOM 543 C CA . VAL A 1 72 ? -8.260 -11.464 7.864 1.00 94.75 72 VAL A CA 1
ATOM 544 C C . VAL A 1 72 ? -9.261 -12.458 8.460 1.00 94.75 72 VAL A C 1
ATOM 546 O O . VAL A 1 72 ? -10.398 -12.071 8.727 1.00 94.75 72 VAL A O 1
ATOM 549 N N . GLN A 1 73 ? -8.835 -13.688 8.767 1.00 93.69 73 GLN A N 1
ATOM 550 C CA . GLN A 1 73 ? -9.670 -14.709 9.416 1.00 93.69 73 GLN A CA 1
ATOM 551 C C . GLN A 1 73 ? -10.097 -14.311 10.835 1.00 93.69 73 GLN A C 1
ATOM 553 O O . GLN A 1 73 ? -11.275 -14.415 11.177 1.00 93.69 73 GLN A O 1
ATOM 558 N N . ILE A 1 74 ? -9.171 -13.788 11.647 1.00 96.31 74 ILE A N 1
ATOM 559 C CA . ILE A 1 74 ? -9.481 -13.197 12.963 1.00 96.31 74 ILE A CA 1
ATOM 560 C C . ILE A 1 74 ? -10.422 -11.993 12.801 1.00 96.31 74 ILE A C 1
ATOM 562 O O . ILE A 1 74 ? -11.195 -11.653 13.699 1.00 96.31 74 ILE A O 1
ATOM 566 N N . GLY A 1 75 ? -10.361 -11.328 11.648 1.00 95.94 75 GLY A N 1
ATOM 567 C CA . GLY A 1 75 ? -11.182 -10.175 11.325 1.00 95.94 75 GLY A CA 1
ATOM 568 C C . GLY A 1 75 ? -10.700 -8.892 11.987 1.00 95.94 75 GLY A C 1
ATOM 569 O O . GLY A 1 75 ? -11.442 -7.903 12.010 1.00 95.94 75 GLY A O 1
ATOM 570 N N . SER A 1 76 ? -9.478 -8.878 12.529 1.00 96.62 76 SER A N 1
ATOM 571 C CA . SER A 1 76 ? -8.890 -7.677 13.106 1.00 96.62 76 SER A CA 1
ATOM 572 C C . SER A 1 76 ? -7.366 -7.700 13.144 1.00 96.62 76 SER A C 1
ATOM 574 O O . SER A 1 76 ? -6.749 -8.721 13.434 1.00 96.62 76 SER A O 1
ATOM 576 N N . ARG A 1 77 ? -6.764 -6.530 12.916 1.00 97.50 77 ARG A N 1
ATOM 577 C CA . ARG A 1 77 ? -5.332 -6.290 13.096 1.00 97.50 77 ARG A CA 1
ATOM 578 C C . ARG A 1 77 ? -5.084 -4.867 13.582 1.00 97.50 77 ARG A C 1
ATOM 580 O O . ARG A 1 77 ? -5.578 -3.922 12.977 1.00 97.50 77 ARG A O 1
ATOM 587 N N . GLU A 1 78 ? -4.296 -4.713 14.644 1.00 96.94 78 GLU A N 1
ATOM 588 C CA . GLU A 1 78 ? -3.784 -3.411 15.085 1.00 96.94 78 GLU A CA 1
ATOM 589 C C . GLU A 1 78 ? -2.337 -3.218 14.610 1.00 96.94 78 GLU A C 1
ATOM 591 O O . GLU A 1 78 ? -1.504 -4.116 14.742 1.00 96.94 78 GLU A O 1
ATOM 596 N N . PHE A 1 79 ? -2.043 -2.039 14.067 1.00 97.19 79 PHE A N 1
ATOM 597 C CA . PHE A 1 79 ? -0.696 -1.567 13.768 1.00 97.19 79 PHE A CA 1
ATOM 598 C C . PHE A 1 79 ? -0.363 -0.349 14.628 1.00 97.19 79 PHE A C 1
ATOM 600 O O . PHE A 1 79 ? -1.197 0.537 14.841 1.00 97.19 79 PHE A O 1
ATOM 607 N N . THR A 1 80 ? 0.888 -0.298 15.067 1.00 96.50 80 THR A N 1
ATOM 608 C CA . THR A 1 80 ? 1.523 0.801 15.805 1.00 96.50 80 THR A CA 1
ATOM 609 C C . THR A 1 80 ? 2.863 1.126 15.138 1.00 96.50 80 THR A C 1
ATOM 611 O O . THR A 1 80 ? 3.245 0.441 14.191 1.00 96.50 80 THR A O 1
ATOM 614 N N . GLY A 1 81 ? 3.597 2.130 15.627 1.00 94.31 81 GLY A N 1
ATOM 615 C CA . GLY A 1 81 ? 4.938 2.437 15.112 1.00 94.31 81 GLY A CA 1
ATOM 616 C C . GLY A 1 81 ? 4.943 3.329 13.868 1.00 94.31 81 GLY A C 1
ATOM 617 O O . GLY A 1 81 ? 5.812 3.203 13.009 1.00 94.31 81 GLY A O 1
ATOM 618 N N . PHE A 1 82 ? 3.966 4.225 13.745 1.00 94.75 82 PHE A N 1
ATOM 619 C CA . PHE A 1 82 ? 3.939 5.235 12.691 1.00 94.75 82 PHE A CA 1
ATOM 620 C C . PHE A 1 82 ? 3.371 6.563 13.210 1.00 94.75 82 PHE A C 1
ATOM 622 O O . PHE A 1 82 ? 2.601 6.607 14.176 1.00 94.75 82 PHE A O 1
ATOM 629 N N . MET A 1 83 ? 3.780 7.653 12.567 1.00 95.69 83 MET A N 1
ATOM 630 C CA . MET A 1 83 ? 3.590 9.024 13.036 1.00 95.69 83 MET A CA 1
ATOM 631 C C . MET A 1 83 ? 2.819 9.866 12.018 1.00 95.69 83 MET A C 1
ATOM 633 O O . MET A 1 83 ? 3.010 9.710 10.816 1.00 95.69 83 MET A O 1
ATOM 637 N N . GLU A 1 84 ? 1.987 10.788 12.498 1.00 94.81 84 GLU A N 1
ATOM 638 C CA . GLU A 1 84 ? 1.411 11.905 11.739 1.00 94.81 84 GLU A CA 1
ATOM 639 C C . GLU A 1 84 ? 2.046 13.207 12.253 1.00 94.81 84 GLU A C 1
ATOM 641 O O . GLU A 1 84 ? 1.681 13.702 13.327 1.00 94.81 84 GLU A O 1
ATOM 646 N N . GLY A 1 85 ? 3.042 13.736 11.534 1.00 92.31 85 GLY A N 1
ATOM 647 C CA . GLY A 1 85 ? 3.945 14.746 12.099 1.00 92.31 85 GLY A CA 1
ATOM 648 C C . GLY A 1 85 ? 4.614 14.193 13.362 1.00 92.31 85 GLY A C 1
ATOM 649 O O . GLY A 1 85 ? 5.193 13.112 13.324 1.00 92.31 85 GLY A O 1
ATOM 650 N N . ASP A 1 86 ? 4.439 14.871 14.496 1.00 92.81 86 ASP A N 1
ATOM 651 C CA . ASP A 1 86 ? 4.993 14.440 15.791 1.00 92.81 86 ASP A CA 1
ATOM 652 C C . ASP A 1 86 ? 4.033 13.568 16.621 1.00 92.81 86 ASP A C 1
ATOM 654 O O . ASP A 1 86 ? 4.304 13.240 17.777 1.00 92.81 86 ASP A O 1
ATOM 658 N N . LYS A 1 87 ? 2.869 13.202 16.072 1.00 94.31 87 LYS A N 1
ATOM 659 C CA . LYS A 1 87 ? 1.838 12.451 16.803 1.00 94.31 87 LYS A CA 1
ATOM 660 C C . LYS A 1 87 ? 1.881 10.979 16.434 1.00 94.31 87 LYS A C 1
ATOM 662 O O . LYS A 1 87 ? 1.615 10.623 15.291 1.00 94.31 87 LYS A O 1
ATOM 667 N N . GLU A 1 88 ? 2.093 10.114 17.418 1.00 95.50 88 GLU A N 1
ATOM 668 C CA . GLU A 1 88 ? 1.942 8.674 17.210 1.00 95.50 88 GLU A CA 1
ATOM 669 C C . GLU A 1 88 ? 0.479 8.317 16.921 1.00 95.50 88 GLU A C 1
ATOM 671 O O . GLU A 1 88 ? -0.461 8.817 17.567 1.00 95.50 88 GLU A O 1
ATOM 676 N N . ARG A 1 89 ? 0.289 7.431 15.943 1.00 96.44 89 ARG A N 1
ATOM 677 C CA . ARG A 1 89 ? -1.012 6.928 15.512 1.00 96.44 89 ARG A CA 1
ATOM 678 C C . ARG A 1 89 ? -1.069 5.408 15.617 1.00 96.44 89 ARG A C 1
ATOM 680 O O . ARG A 1 89 ? -0.059 4.713 15.586 1.00 96.44 89 ARG A O 1
ATOM 687 N N . LYS A 1 90 ? -2.294 4.902 15.744 1.00 96.69 90 LYS A N 1
ATOM 688 C CA . LYS A 1 90 ? -2.610 3.472 15.665 1.00 96.69 90 LYS A CA 1
ATOM 689 C C . LYS A 1 90 ? -3.615 3.224 14.567 1.00 96.69 90 LYS A C 1
ATOM 691 O O . LYS A 1 90 ? -4.539 4.020 14.389 1.00 96.69 90 LYS A O 1
ATOM 696 N N . LEU A 1 91 ? -3.455 2.109 13.869 1.00 97.25 91 LEU A N 1
ATOM 697 C CA . LEU A 1 91 ? -4.356 1.694 12.808 1.00 97.25 91 LEU A CA 1
ATOM 698 C C . LEU A 1 91 ? -5.013 0.397 13.230 1.00 97.25 91 LEU A C 1
ATOM 700 O O . LEU A 1 91 ? -4.335 -0.603 13.422 1.00 97.25 91 LEU A O 1
ATOM 704 N N . LEU A 1 92 ? -6.328 0.413 13.366 1.00 97.38 92 LEU A N 1
ATOM 705 C CA . LEU A 1 92 ? -7.101 -0.781 13.648 1.00 97.38 92 LEU A CA 1
ATOM 706 C C . LEU A 1 92 ? -7.874 -1.167 12.392 1.00 97.38 92 LEU A C 1
ATOM 708 O O . LEU A 1 92 ? -8.831 -0.490 12.012 1.00 97.38 92 LEU A O 1
ATOM 712 N N . LEU A 1 93 ? -7.450 -2.259 11.770 1.00 97.94 93 LEU A N 1
ATOM 713 C CA . LEU A 1 93 ? -8.178 -2.943 10.714 1.00 97.94 93 LEU A CA 1
ATOM 714 C C . LEU A 1 93 ? -9.210 -3.868 11.358 1.00 97.94 93 LEU A C 1
ATOM 716 O O . LEU A 1 93 ? -8.918 -4.569 12.333 1.00 97.94 93 LEU A O 1
ATOM 720 N N . GLN A 1 94 ? -10.430 -3.843 10.838 1.00 96.44 94 GLN A N 1
ATOM 721 C CA . GLN A 1 94 ? -11.527 -4.727 11.215 1.00 96.44 94 GLN A CA 1
ATOM 722 C C . GLN A 1 94 ? -12.262 -5.140 9.944 1.00 96.44 94 GLN A C 1
ATOM 724 O O . GLN A 1 94 ? -12.299 -4.355 9.013 1.00 96.44 94 GLN A O 1
ATOM 729 N N . GLN A 1 95 ? -12.938 -6.288 9.925 1.00 92.69 95 GLN A N 1
ATOM 730 C CA . GLN A 1 95 ? -13.581 -6.875 8.728 1.00 92.69 95 GLN A CA 1
ATOM 731 C C . GLN A 1 95 ? -14.245 -5.905 7.728 1.00 92.69 95 GLN A C 1
ATOM 733 O O . GLN A 1 95 ? -14.190 -6.139 6.530 1.00 92.69 95 GLN A O 1
ATOM 738 N N . ARG A 1 96 ? -14.904 -4.833 8.189 1.00 92.62 96 ARG A N 1
ATOM 739 C CA . ARG A 1 96 ? -15.624 -3.884 7.314 1.00 92.62 96 ARG A CA 1
ATOM 740 C C . ARG A 1 96 ? -15.101 -2.454 7.358 1.00 92.62 96 ARG A C 1
ATOM 742 O O . ARG A 1 96 ? -15.601 -1.607 6.622 1.00 92.62 96 ARG A O 1
ATOM 749 N N . GLN A 1 97 ? -14.184 -2.153 8.271 1.00 95.31 97 GLN A N 1
ATOM 750 C CA . GLN A 1 97 ? -13.776 -0.779 8.528 1.00 95.31 97 GLN A CA 1
ATOM 751 C C . GLN A 1 97 ? -12.337 -0.691 9.007 1.00 95.31 97 GLN A C 1
ATOM 753 O O . GLN A 1 97 ? -11.843 -1.531 9.756 1.00 95.31 97 GLN A O 1
ATOM 758 N N . ILE A 1 98 ? -11.727 0.428 8.668 1.00 97.31 98 ILE A N 1
ATOM 759 C CA . ILE A 1 98 ? -10.436 0.866 9.167 1.00 97.31 98 ILE A CA 1
ATOM 760 C C . ILE A 1 98 ? -10.654 2.015 10.147 1.00 97.31 98 ILE A C 1
ATOM 762 O O . ILE A 1 98 ? -11.527 2.863 9.950 1.00 97.31 98 ILE A O 1
ATOM 766 N N . LYS A 1 99 ? -9.876 2.046 11.228 1.00 96.69 99 LYS A N 1
ATOM 767 C CA . LYS A 1 99 ? -9.899 3.132 12.212 1.00 96.69 99 LYS A CA 1
ATOM 768 C C . LYS A 1 99 ? -8.497 3.641 12.455 1.00 96.69 99 LYS A C 1
ATOM 770 O O . LYS A 1 99 ? -7.611 2.865 12.799 1.00 96.69 99 LYS A O 1
ATOM 775 N N . VAL A 1 100 ? -8.335 4.951 12.388 1.00 96.62 100 VAL A N 1
ATOM 776 C CA . VAL A 1 100 ? -7.137 5.634 12.860 1.00 96.62 100 VAL A CA 1
ATOM 777 C C . VAL A 1 100 ? -7.418 6.136 14.268 1.00 96.62 100 VAL A C 1
ATOM 779 O O . VAL A 1 100 ? -8.449 6.766 14.528 1.00 96.62 100 VAL A O 1
ATOM 782 N N . ARG A 1 101 ? -6.519 5.841 15.200 1.00 96.50 101 ARG A N 1
ATOM 783 C CA . ARG A 1 101 ? -6.639 6.195 16.616 1.00 96.50 101 ARG A CA 1
ATOM 784 C C . ARG A 1 101 ? -5.394 6.926 17.100 1.00 96.50 101 ARG A C 1
ATOM 786 O O . ARG A 1 101 ? -4.335 6.875 16.479 1.00 96.50 101 ARG A O 1
ATOM 793 N N . GLU A 1 102 ? -5.528 7.603 18.232 1.00 96.00 102 GLU A N 1
ATOM 794 C CA . GLU A 1 102 ? -4.385 8.171 18.952 1.00 96.00 102 GLU A CA 1
ATOM 795 C C . GLU A 1 102 ? -3.414 7.066 19.423 1.00 96.00 102 GLU A C 1
ATOM 797 O O . GLU A 1 102 ? -3.861 5.996 19.837 1.00 96.00 102 GLU A O 1
ATOM 802 N N . GLY A 1 103 ? -2.104 7.351 19.417 1.00 91.31 103 GLY A N 1
ATOM 803 C CA . GLY A 1 103 ? -1.016 6.436 19.804 1.00 91.31 103 GLY A CA 1
ATOM 804 C C . GLY A 1 103 ? -1.097 5.859 21.221 1.00 91.31 103 GLY A C 1
ATOM 805 O O . GLY A 1 103 ? -0.707 4.722 21.475 1.00 91.31 103 GLY A O 1
ATOM 806 N N . LYS A 1 104 ? -1.675 6.599 22.170 1.00 88.94 104 LYS A N 1
ATOM 807 C CA . LYS A 1 104 ? -1.739 6.179 23.579 1.00 88.94 104 LYS A CA 1
ATOM 808 C C . LYS A 1 104 ? -2.596 4.922 23.800 1.00 88.94 104 LYS A C 1
ATOM 810 O O . LYS A 1 104 ? -3.491 4.593 23.016 1.00 88.94 104 LYS A O 1
ATOM 815 N N . ALA A 1 105 ? -2.350 4.204 24.896 1.00 82.81 105 ALA A N 1
ATOM 816 C CA . ALA A 1 105 ? -3.206 3.093 25.318 1.00 82.81 105 ALA A CA 1
ATOM 817 C C . ALA A 1 105 ? -4.657 3.578 25.513 1.00 82.81 105 ALA A C 1
ATOM 819 O O . ALA A 1 105 ? -4.896 4.607 26.143 1.00 82.81 105 ALA A O 1
ATOM 820 N N . GLY A 1 106 ? -5.626 2.878 24.914 1.00 82.56 106 GLY A N 1
ATOM 821 C CA . GLY A 1 106 ? -7.031 3.307 24.921 1.00 82.56 106 GLY A CA 1
ATOM 822 C C . GLY A 1 106 ? -7.320 4.584 24.114 1.00 82.56 106 GLY A C 1
ATOM 823 O O . GLY A 1 106 ? -8.377 5.187 24.298 1.00 82.56 106 GLY A O 1
ATOM 824 N N . GLY A 1 107 ? -6.411 5.005 23.225 1.00 88.44 107 GLY A N 1
ATOM 825 C CA . GLY A 1 107 ? -6.524 6.227 22.425 1.00 88.44 107 GLY A CA 1
ATOM 826 C C . GLY A 1 107 ? -7.855 6.366 21.682 1.00 88.44 107 GLY A C 1
ATOM 827 O O . GLY A 1 107 ? -8.431 5.377 21.210 1.00 88.44 107 GLY A O 1
ATOM 828 N N . LYS A 1 108 ? -8.369 7.597 21.579 1.00 94.19 108 LYS A N 1
ATOM 829 C CA . LYS A 1 108 ? -9.657 7.865 20.918 1.00 94.19 108 LYS A CA 1
ATOM 830 C C . LYS A 1 108 ? -9.565 7.577 19.417 1.00 94.19 108 LYS A C 1
ATOM 832 O O . LYS A 1 108 ? -8.494 7.678 18.823 1.00 94.19 108 LYS A O 1
ATOM 837 N N . THR A 1 109 ? -10.694 7.202 18.810 1.00 95.62 109 THR A N 1
ATOM 838 C CA . THR A 1 109 ? -10.790 7.107 17.343 1.00 95.62 109 THR A CA 1
ATOM 839 C C . THR A 1 109 ? -10.812 8.515 16.766 1.00 95.62 109 THR A C 1
ATOM 841 O O . THR A 1 109 ? -11.644 9.321 17.170 1.00 95.62 109 THR A O 1
ATOM 844 N N . ILE A 1 110 ? -9.885 8.791 15.855 1.00 94.19 110 ILE A N 1
ATOM 845 C CA . ILE A 1 110 ? -9.746 10.072 15.158 1.00 94.19 110 ILE A CA 1
ATOM 846 C C . ILE A 1 110 ? -10.636 10.053 13.925 1.00 94.19 110 ILE A C 1
ATOM 848 O O . ILE A 1 110 ? -11.455 10.943 13.728 1.00 94.19 110 ILE A O 1
ATOM 852 N N . VAL A 1 111 ? -10.507 8.992 13.131 1.00 94.69 111 VAL A N 1
ATOM 853 C CA . VAL A 1 111 ? -11.316 8.769 11.939 1.00 94.69 111 VAL A CA 1
ATOM 854 C C . VAL A 1 111 ? -11.551 7.278 11.743 1.00 94.69 111 VAL A C 1
ATOM 856 O O . VAL A 1 111 ? -10.745 6.439 12.155 1.00 94.69 111 VAL A O 1
ATOM 859 N N . LYS A 1 112 ? -12.685 6.946 11.137 1.00 95.25 112 LYS A N 1
ATOM 860 C CA . LYS A 1 112 ? -13.010 5.601 10.678 1.00 95.25 112 LYS A CA 1
ATOM 861 C C . LYS A 1 112 ? -13.664 5.685 9.311 1.00 95.25 112 LYS A C 1
ATOM 863 O O . LYS A 1 112 ? -14.418 6.623 9.075 1.00 95.25 112 LYS A O 1
ATOM 868 N N . ASP A 1 113 ? -13.417 4.698 8.467 1.00 95.62 113 ASP A N 1
ATOM 869 C CA . ASP A 1 113 ? -14.108 4.560 7.188 1.00 95.62 113 ASP A CA 1
ATOM 870 C C . ASP A 1 113 ? -14.230 3.091 6.792 1.00 95.62 113 ASP A C 1
ATOM 872 O O . ASP A 1 113 ? -13.577 2.218 7.371 1.00 95.62 113 ASP A O 1
ATOM 876 N N . SER A 1 114 ? -15.081 2.820 5.810 1.00 95.06 114 SER A N 1
ATOM 877 C CA . SER A 1 114 ? -15.144 1.527 5.135 1.00 95.06 114 SER A CA 1
ATOM 878 C C . SER A 1 114 ? -14.059 1.421 4.054 1.00 95.06 114 SER A C 1
ATOM 880 O O . SER A 1 114 ? -13.585 2.431 3.534 1.00 95.06 114 SER A O 1
ATOM 882 N N . TYR A 1 115 ? -13.621 0.202 3.723 1.00 93.50 115 TYR A N 1
ATOM 883 C CA . TYR A 1 115 ? -12.471 -0.009 2.829 1.00 93.50 115 TYR A CA 1
ATOM 884 C C . TYR A 1 115 ? -12.662 0.511 1.396 1.00 93.50 115 TYR A C 1
ATOM 886 O O . TYR A 1 115 ? -11.664 0.819 0.741 1.00 93.50 115 TYR A O 1
ATOM 894 N N . ASP A 1 116 ? -13.907 0.623 0.926 1.00 90.94 116 ASP A N 1
ATOM 895 C CA . ASP A 1 116 ? -14.304 1.209 -0.364 1.00 90.94 116 ASP A CA 1
ATOM 896 C C . ASP A 1 116 ? -14.081 2.728 -0.425 1.00 90.94 116 ASP A C 1
ATOM 898 O O . ASP A 1 116 ? -13.942 3.294 -1.504 1.00 90.94 116 ASP A O 1
ATOM 902 N N . LYS A 1 117 ? -13.993 3.390 0.734 1.00 91.88 117 LYS A N 1
ATOM 903 C CA . LYS A 1 117 ? -13.784 4.843 0.863 1.00 91.88 117 LYS A CA 1
ATOM 904 C C . LYS A 1 117 ? -12.365 5.220 1.260 1.00 91.88 117 LYS A C 1
ATOM 906 O O . LYS A 1 117 ? -12.091 6.380 1.569 1.00 91.88 117 LYS A O 1
ATOM 911 N N . VAL A 1 118 ? -11.480 4.232 1.304 1.00 91.94 118 VAL A N 1
ATOM 912 C CA . VAL A 1 118 ? -10.097 4.391 1.741 1.00 91.94 118 VAL A CA 1
ATOM 913 C C . VAL A 1 118 ? -9.207 4.177 0.538 1.00 91.94 118 VAL A C 1
ATOM 915 O O . VAL A 1 118 ? -9.419 3.246 -0.230 1.00 91.94 118 VAL A O 1
ATOM 918 N N . ARG A 1 119 ? -8.171 4.986 0.373 1.00 90.00 119 ARG A N 1
ATOM 919 C CA . ARG A 1 119 ? -7.096 4.701 -0.577 1.00 90.00 119 ARG A CA 1
ATOM 920 C C . ARG A 1 119 ? -5.761 4.903 0.116 1.00 90.00 119 ARG A C 1
ATOM 922 O O . ARG A 1 119 ? -5.572 5.889 0.823 1.00 90.00 119 ARG A O 1
ATOM 929 N N . VAL A 1 120 ? -4.868 3.940 -0.074 1.00 91.62 120 VAL A N 1
ATOM 930 C CA . VAL A 1 120 ? -3.478 4.030 0.367 1.00 91.62 120 VAL A CA 1
ATOM 931 C C . VAL A 1 120 ? -2.664 4.539 -0.812 1.00 91.62 120 VAL A C 1
ATOM 933 O O . VAL A 1 120 ? -2.892 4.122 -1.946 1.00 91.62 120 VAL A O 1
ATOM 936 N N . GLU A 1 121 ? -1.752 5.459 -0.545 1.00 88.69 121 GLU A N 1
ATOM 937 C CA . GLU A 1 121 ? -0.773 5.935 -1.514 1.00 88.69 121 GLU A CA 1
ATOM 938 C C . GLU A 1 121 ? 0.603 5.901 -0.855 1.00 88.69 121 GLU A C 1
ATOM 940 O O . GLU A 1 121 ? 0.815 6.535 0.178 1.00 88.69 121 GLU A O 1
ATOM 945 N N . LEU A 1 122 ? 1.528 5.124 -1.413 1.00 86.00 122 LEU A N 1
ATOM 946 C CA . LEU A 1 122 ? 2.908 5.089 -0.938 1.00 86.00 122 LEU A CA 1
ATOM 947 C C . LEU A 1 122 ? 3.635 6.335 -1.447 1.00 86.00 122 LEU A C 1
ATOM 949 O O . LEU A 1 122 ? 3.510 6.689 -2.619 1.00 86.00 122 LEU A O 1
ATOM 953 N N . SER A 1 123 ? 4.376 7.019 -0.575 1.00 81.62 123 SER A N 1
ATOM 954 C CA . SER A 1 123 ? 5.144 8.189 -0.997 1.00 81.62 123 SER A CA 1
ATOM 955 C C . SER A 1 123 ? 6.520 7.782 -1.539 1.00 81.62 123 SER A C 1
ATOM 957 O O . SER A 1 123 ? 6.942 6.629 -1.433 1.00 81.62 123 SER A O 1
ATOM 959 N N . GLN A 1 124 ? 7.239 8.743 -2.127 1.00 76.06 124 GLN A N 1
ATOM 960 C CA . GLN A 1 124 ? 8.634 8.545 -2.541 1.00 76.06 124 GLN A CA 1
ATOM 961 C C . GLN A 1 124 ? 9.581 8.358 -1.343 1.00 76.06 124 GLN A C 1
ATOM 963 O O . GLN A 1 124 ? 10.647 7.767 -1.495 1.00 76.06 124 GLN A O 1
ATOM 968 N N . ASP A 1 125 ? 9.202 8.851 -0.156 1.00 82.44 125 ASP A N 1
ATOM 969 C CA . ASP A 1 125 ? 9.904 8.529 1.088 1.00 82.44 125 ASP A CA 1
ATOM 970 C C . ASP A 1 125 ? 9.639 7.042 1.404 1.00 82.44 125 ASP A C 1
ATOM 972 O O . ASP A 1 125 ? 8.474 6.647 1.524 1.00 82.44 125 ASP A O 1
ATOM 976 N N . PRO A 1 126 ? 10.676 6.198 1.571 1.00 79.44 126 PRO A N 1
ATOM 977 C CA . PRO A 1 126 ? 10.508 4.770 1.855 1.00 79.44 126 PRO A CA 1
ATOM 978 C C . PRO A 1 126 ? 9.723 4.484 3.145 1.00 79.44 126 PRO A C 1
ATOM 980 O O . PRO A 1 126 ? 9.248 3.370 3.349 1.00 79.44 126 PRO A O 1
ATOM 983 N N . LEU A 1 127 ? 9.569 5.481 4.015 1.00 89.88 127 LEU A N 1
ATOM 984 C CA . LEU A 1 127 ? 8.804 5.394 5.253 1.00 89.88 127 LEU A CA 1
ATOM 985 C C . LEU A 1 127 ? 7.427 6.058 5.146 1.00 89.88 127 LEU A C 1
ATOM 987 O O . LEU A 1 127 ? 6.569 5.836 6.000 1.00 89.88 127 LEU A O 1
ATOM 991 N N . GLY A 1 128 ? 7.211 6.896 4.134 1.00 90.75 128 GLY A N 1
ATOM 992 C CA . GLY A 1 128 ? 6.015 7.712 4.008 1.00 90.75 128 GLY A CA 1
ATOM 993 C C . GLY A 1 128 ? 4.886 7.011 3.256 1.00 90.75 128 GLY A C 1
ATOM 994 O O . GLY A 1 128 ? 5.092 6.301 2.272 1.00 90.75 128 GLY A O 1
ATOM 995 N N . PHE A 1 129 ? 3.662 7.237 3.715 1.00 94.00 129 PHE A N 1
ATOM 996 C CA . PHE A 1 129 ? 2.443 6.830 3.026 1.00 94.00 129 PHE A CA 1
ATOM 997 C C . PHE A 1 129 ? 1.284 7.750 3.407 1.00 94.00 129 PHE A C 1
ATOM 999 O O . PHE A 1 129 ? 1.312 8.426 4.433 1.00 94.00 129 PHE A O 1
ATOM 1006 N N . SER A 1 130 ? 0.245 7.765 2.585 1.00 94.50 130 SER A N 1
ATOM 1007 C CA . SER A 1 130 ? -0.944 8.578 2.785 1.00 94.50 130 SER A CA 1
ATOM 1008 C C . SER A 1 130 ? -2.192 7.714 2.819 1.00 94.50 130 SER A C 1
ATOM 1010 O O . SER A 1 130 ? -2.374 6.824 1.990 1.00 94.50 130 SER A O 1
ATOM 1012 N N . LEU A 1 131 ? -3.073 8.008 3.775 1.00 94.88 131 LEU A N 1
ATOM 1013 C CA . LEU A 1 131 ? -4.429 7.474 3.816 1.00 94.88 131 LEU A CA 1
ATOM 1014 C C . LEU A 1 131 ? -5.397 8.554 3.352 1.00 94.88 131 LEU A C 1
ATOM 1016 O O . LEU A 1 131 ? -5.621 9.547 4.044 1.00 94.88 131 LEU A O 1
ATOM 1020 N N . HIS A 1 132 ? -5.984 8.339 2.184 1.00 92.81 132 HIS A N 1
ATOM 1021 C CA . HIS A 1 132 ? -7.118 9.108 1.694 1.00 92.81 132 HIS A CA 1
ATOM 1022 C C . HIS A 1 132 ? -8.383 8.485 2.271 1.00 92.81 132 HIS A C 1
ATOM 1024 O O . HIS A 1 132 ? -8.636 7.302 2.049 1.00 92.81 132 HIS A O 1
ATOM 1030 N N . MET A 1 133 ? -9.153 9.248 3.041 1.00 92.25 133 MET A N 1
ATOM 1031 C CA . MET A 1 133 ? -10.367 8.772 3.705 1.00 92.25 133 MET A CA 1
ATOM 1032 C C . MET A 1 133 ? -11.476 9.811 3.553 1.00 92.25 133 MET A C 1
ATOM 1034 O O . MET A 1 133 ? -11.287 10.994 3.844 1.00 92.25 133 MET A O 1
ATOM 1038 N N . SER A 1 134 ? -12.661 9.379 3.132 1.00 88.94 134 SER A N 1
ATOM 1039 C CA . SER A 1 134 ? -13.821 10.263 2.979 1.00 88.94 134 SER A CA 1
ATOM 1040 C C . SER A 1 134 ? -14.208 10.970 4.286 1.00 88.94 134 SER A C 1
ATOM 1042 O O . SER A 1 134 ? -14.535 12.154 4.281 1.00 88.94 134 SER A O 1
ATOM 1044 N N . ALA A 1 135 ? -14.086 10.278 5.420 1.00 85.50 135 ALA A N 1
ATOM 1045 C CA . ALA A 1 135 ? -14.479 10.771 6.735 1.00 85.50 135 ALA A CA 1
ATOM 1046 C C . ALA A 1 135 ? -13.501 11.793 7.346 1.00 85.50 135 ALA A C 1
ATOM 1048 O O . ALA A 1 135 ? -13.770 12.325 8.424 1.00 85.50 135 ALA A O 1
ATOM 1049 N N . LEU A 1 136 ? -12.373 12.085 6.684 1.00 80.12 136 LEU A N 1
ATOM 1050 C CA . LEU A 1 136 ? -11.443 13.133 7.117 1.00 80.12 136 LEU A CA 1
ATOM 1051 C C . LEU A 1 136 ? -11.923 14.549 6.755 1.00 80.12 136 LEU A C 1
ATOM 1053 O O . LEU A 1 136 ? -11.427 15.516 7.332 1.00 80.12 136 LEU A O 1
ATOM 1057 N N . THR A 1 137 ? -12.886 14.709 5.840 1.00 73.12 137 THR A N 1
ATOM 1058 C CA . THR A 1 137 ? -13.414 16.031 5.467 1.00 73.12 137 THR A CA 1
ATOM 1059 C C . THR A 1 137 ? -14.899 16.166 5.774 1.00 73.12 137 THR A C 1
ATOM 1061 O O . THR A 1 137 ? -15.683 15.229 5.674 1.00 73.12 137 THR A O 1
ATOM 1064 N N . LYS A 1 138 ? -15.320 17.392 6.120 1.00 62.81 138 LYS A N 1
ATOM 1065 C CA . LYS A 1 138 ? -16.747 17.742 6.270 1.00 62.81 138 LYS A CA 1
ATOM 1066 C C . LYS A 1 138 ? -17.501 17.742 4.930 1.00 62.81 138 LYS A C 1
ATOM 1068 O O . LYS A 1 138 ? -18.721 17.854 4.922 1.00 62.81 138 LYS A O 1
ATOM 1073 N N . LYS A 1 139 ? -16.778 17.667 3.806 1.00 58.78 139 LYS A N 1
ATOM 1074 C CA . LYS A 1 139 ? -17.323 17.643 2.447 1.00 58.78 139 LYS A CA 1
ATOM 1075 C C . LYS A 1 139 ? -17.229 16.208 1.906 1.00 58.78 139 LYS A C 1
ATOM 1077 O O . LYS A 1 139 ? -16.132 15.795 1.541 1.00 58.78 139 LYS A O 1
ATOM 1082 N N . PRO A 1 140 ? -18.346 15.468 1.796 1.00 50.78 140 PRO A N 1
ATOM 1083 C CA . PRO A 1 140 ? -18.353 14.020 1.544 1.00 50.78 140 PRO A CA 1
ATOM 1084 C C . PRO A 1 140 ? -17.697 13.567 0.226 1.00 50.78 140 PRO A C 1
ATOM 1086 O O . PRO A 1 140 ? -17.402 12.387 0.076 1.00 50.78 140 PRO A O 1
ATOM 1089 N N . HIS A 1 141 ? -17.442 14.481 -0.716 1.00 47.84 141 HIS A N 1
ATOM 1090 C CA . HIS A 1 141 ? -16.843 14.179 -2.025 1.00 47.84 141 HIS A CA 1
ATOM 1091 C C . HIS A 1 141 ? -15.371 14.581 -2.156 1.00 47.84 141 HIS A C 1
ATOM 1093 O O . HIS A 1 141 ? -14.769 14.359 -3.200 1.00 47.84 141 HIS A O 1
ATOM 1099 N N . GLN A 1 142 ? -14.785 15.188 -1.125 1.00 57.47 142 GLN A N 1
ATOM 1100 C CA . GLN A 1 142 ? -13.454 15.790 -1.200 1.00 57.47 142 GLN A CA 1
ATOM 1101 C C . GLN A 1 142 ? -12.508 15.124 -0.195 1.00 57.47 142 GLN A C 1
ATOM 1103 O O . GLN A 1 142 ? -11.792 15.833 0.497 1.00 57.47 142 GLN A O 1
ATOM 1108 N N . GLY A 1 143 ? -12.606 13.792 -0.038 1.00 61.56 143 GLY A N 1
ATOM 1109 C CA . GLY A 1 143 ? -11.992 12.996 1.037 1.00 61.56 143 GLY A CA 1
ATOM 1110 C C . GLY A 1 143 ? -10.631 13.511 1.510 1.00 61.56 143 GLY A C 1
ATOM 1111 O O . GLY A 1 143 ? -9.793 13.922 0.714 1.00 61.56 143 GLY A O 1
ATOM 1112 N N . GLY A 1 144 ? -10.438 13.550 2.826 1.00 83.00 144 GLY A N 1
ATOM 1113 C CA . GLY A 1 144 ? -9.219 14.109 3.401 1.00 83.00 144 GLY A CA 1
ATOM 1114 C C . GLY A 1 144 ? -8.046 13.153 3.290 1.00 83.00 144 GLY A C 1
ATOM 1115 O O . GLY A 1 144 ? -8.223 11.940 3.183 1.00 83.00 144 GLY A O 1
ATOM 1116 N N . VAL A 1 145 ? -6.846 13.719 3.342 1.00 91.88 145 VAL A N 1
ATOM 1117 C CA . VAL A 1 145 ? -5.590 12.978 3.259 1.00 91.88 145 VAL A CA 1
ATOM 1118 C C . VAL A 1 145 ? -4.878 13.084 4.593 1.00 91.88 145 VAL A C 1
ATOM 1120 O O . VAL A 1 145 ? -4.715 14.178 5.131 1.00 91.88 145 VAL A O 1
ATOM 1123 N N . MET A 1 146 ? -4.452 11.947 5.125 1.00 93.06 146 MET A N 1
ATOM 1124 C CA . MET A 1 146 ? -3.588 11.884 6.293 1.00 93.06 146 MET A CA 1
ATOM 1125 C C . MET A 1 146 ? -2.227 11.350 5.871 1.00 93.06 146 MET A C 1
ATOM 1127 O O . MET A 1 146 ? -2.125 10.224 5.386 1.00 93.06 146 MET A O 1
ATOM 1131 N N . HIS A 1 147 ? -1.193 12.164 6.057 1.00 95.12 147 HIS A N 1
ATOM 1132 C CA . HIS A 1 147 ? 0.188 11.799 5.764 1.00 95.12 147 HIS A CA 1
ATOM 1133 C C . HIS A 1 147 ? 0.810 11.125 6.986 1.00 95.12 147 HIS A C 1
ATOM 1135 O O . HIS A 1 147 ? 0.824 11.692 8.079 1.00 95.12 147 HIS A O 1
ATOM 1141 N N . LEU A 1 148 ? 1.312 9.912 6.792 1.00 96.25 148 LEU A N 1
ATOM 1142 C CA . LEU A 1 148 ? 1.874 9.067 7.829 1.00 96.25 148 LEU A CA 1
ATOM 1143 C C . LEU A 1 148 ? 3.310 8.677 7.485 1.00 96.25 148 LEU A C 1
ATOM 1145 O O . LEU A 1 148 ? 3.668 8.517 6.318 1.00 96.25 148 LEU A O 1
ATOM 1149 N N . LYS A 1 149 ? 4.127 8.486 8.518 1.00 96.06 149 LYS A N 1
ATOM 1150 C CA . LYS A 1 149 ? 5.495 7.981 8.402 1.00 96.06 149 LYS A CA 1
ATOM 1151 C C . LYS A 1 149 ? 5.687 6.776 9.313 1.00 96.06 149 LYS A C 1
ATOM 1153 O O . LYS A 1 149 ? 5.560 6.898 10.529 1.00 96.06 149 LYS A O 1
ATOM 1158 N N . ALA A 1 150 ? 5.953 5.613 8.732 1.00 95.31 150 ALA A N 1
ATOM 1159 C CA . ALA A 1 150 ? 6.250 4.387 9.459 1.00 95.31 150 ALA A CA 1
ATOM 1160 C C . ALA A 1 150 ? 7.681 4.390 10.014 1.00 95.31 150 ALA A C 1
ATOM 1162 O O . ALA A 1 150 ? 8.566 5.056 9.484 1.00 95.31 150 ALA A O 1
ATOM 1163 N N . GLN A 1 151 ? 7.919 3.620 11.073 1.00 94.19 151 GLN A N 1
ATOM 1164 C CA . GLN A 1 151 ? 9.264 3.407 11.618 1.00 94.19 151 GLN A CA 1
ATOM 1165 C C . GLN A 1 151 ? 10.155 2.553 10.705 1.00 94.19 151 GLN A C 1
ATOM 1167 O O . GLN A 1 151 ? 11.374 2.615 10.815 1.00 94.19 151 GLN A O 1
ATOM 1172 N N . SER A 1 152 ? 9.562 1.772 9.799 1.00 90.56 152 SER A N 1
ATOM 1173 C CA . SER A 1 152 ? 10.282 1.000 8.787 1.00 90.56 152 SER A CA 1
ATOM 1174 C C . SER A 1 152 ? 9.470 0.887 7.498 1.00 90.56 152 SER A C 1
ATOM 1176 O O . SER A 1 152 ? 8.235 0.952 7.516 1.00 90.56 152 SER A O 1
ATOM 1178 N N . SER A 1 153 ? 10.164 0.681 6.377 1.00 84.38 153 SER A N 1
ATOM 1179 C CA . SER A 1 153 ? 9.540 0.370 5.085 1.00 84.38 153 SER A CA 1
ATOM 1180 C C . SER A 1 153 ? 8.731 -0.924 5.163 1.00 84.38 153 SER A C 1
ATOM 1182 O O . SER A 1 153 ? 7.608 -0.972 4.675 1.00 84.38 153 SER A O 1
ATOM 1184 N N . LEU A 1 154 ? 9.233 -1.929 5.890 1.00 85.12 154 LEU A N 1
ATOM 1185 C CA . LEU A 1 154 ? 8.504 -3.167 6.171 1.00 85.12 154 LEU A CA 1
ATOM 1186 C C . LEU A 1 154 ? 7.140 -2.901 6.811 1.00 85.12 154 LEU A C 1
ATOM 1188 O O . LEU A 1 154 ? 6.131 -3.458 6.387 1.00 85.12 154 LEU A O 1
ATOM 1192 N N . LEU A 1 155 ? 7.086 -2.048 7.833 1.00 91.19 155 LEU A N 1
ATOM 1193 C CA . LEU A 1 155 ? 5.826 -1.729 8.494 1.00 91.19 155 LEU A CA 1
ATOM 1194 C C . LEU A 1 155 ? 4.862 -1.005 7.545 1.00 91.19 155 LEU A C 1
ATOM 1196 O O . LEU A 1 155 ? 3.679 -1.343 7.516 1.00 91.19 155 LEU A O 1
ATOM 1200 N N . ARG A 1 156 ? 5.359 -0.041 6.760 1.00 91.75 156 ARG A N 1
ATOM 1201 C CA . ARG A 1 156 ? 4.574 0.663 5.732 1.00 91.75 156 ARG A CA 1
ATOM 1202 C C . ARG A 1 156 ? 3.954 -0.326 4.739 1.00 91.75 156 ARG A C 1
ATOM 1204 O O . ARG A 1 156 ? 2.754 -0.272 4.472 1.00 91.75 156 ARG A O 1
ATOM 1211 N N . ASP A 1 157 ? 4.768 -1.246 4.244 1.00 86.81 157 ASP A N 1
ATOM 1212 C CA . ASP A 1 157 ? 4.395 -2.234 3.237 1.00 86.81 157 ASP A CA 1
ATOM 1213 C C . ASP A 1 157 ? 3.391 -3.249 3.807 1.00 86.81 157 ASP A C 1
ATOM 1215 O O . ASP A 1 157 ? 2.347 -3.500 3.206 1.00 86.81 157 ASP A O 1
ATOM 1219 N N . MET A 1 158 ? 3.608 -3.729 5.036 1.00 91.00 158 MET A N 1
ATOM 1220 C CA . MET A 1 158 ? 2.658 -4.604 5.737 1.00 91.00 158 MET A CA 1
ATOM 1221 C C . MET A 1 158 ? 1.315 -3.933 6.015 1.00 91.00 158 MET A C 1
ATOM 1223 O O . MET A 1 158 ? 0.282 -4.599 5.955 1.00 91.00 158 MET A O 1
ATOM 1227 N N . ILE A 1 159 ? 1.306 -2.631 6.314 1.00 93.69 159 ILE A N 1
ATOM 1228 C CA . ILE A 1 159 ? 0.065 -1.863 6.457 1.00 93.69 159 ILE A CA 1
ATOM 1229 C C . ILE A 1 159 ? -0.681 -1.827 5.121 1.00 93.69 159 ILE A C 1
ATOM 1231 O O . ILE A 1 159 ? -1.876 -2.120 5.098 1.00 93.69 159 ILE A O 1
ATOM 1235 N N . SER A 1 160 ? 0.006 -1.509 4.018 1.00 91.19 160 SER A N 1
ATOM 1236 C CA . SER A 1 160 ? -0.612 -1.465 2.685 1.00 91.19 160 SER A CA 1
ATOM 1237 C C . SER A 1 160 ? -1.189 -2.827 2.289 1.00 91.19 160 SER A C 1
ATOM 1239 O O . SER A 1 160 ? -2.373 -2.936 1.954 1.00 91.19 160 SER A O 1
ATOM 1241 N N . LEU A 1 161 ? -0.386 -3.884 2.445 1.00 90.06 161 LEU A N 1
ATOM 1242 C CA . LEU A 1 161 ? -0.768 -5.260 2.148 1.00 90.06 161 LEU A CA 1
ATOM 1243 C C . LEU A 1 161 ? -1.983 -5.707 2.967 1.00 90.06 161 LEU A C 1
ATOM 1245 O O . LEU A 1 161 ? -2.941 -6.252 2.422 1.00 90.06 161 LEU A O 1
ATOM 1249 N N . ALA A 1 162 ? -1.986 -5.434 4.274 1.00 93.50 162 ALA A N 1
ATOM 1250 C CA . ALA A 1 162 ? -3.108 -5.786 5.132 1.00 93.50 162 ALA A CA 1
ATOM 1251 C C . ALA A 1 162 ? -4.376 -5.000 4.767 1.00 93.50 162 ALA A C 1
ATOM 1253 O O . ALA A 1 162 ? -5.462 -5.571 4.759 1.00 93.50 162 ALA A O 1
ATOM 1254 N N . ILE A 1 163 ? -4.277 -3.712 4.425 1.00 93.69 163 ILE A N 1
ATOM 1255 C CA . ILE A 1 163 ? -5.445 -2.939 3.977 1.00 93.69 163 ILE A CA 1
ATOM 1256 C C . ILE A 1 163 ? -6.034 -3.537 2.693 1.00 93.69 163 ILE A C 1
ATOM 1258 O O . ILE A 1 163 ? -7.254 -3.686 2.611 1.00 93.69 163 ILE A O 1
ATOM 1262 N N . ALA A 1 164 ? -5.193 -3.905 1.721 1.00 89.12 164 ALA A N 1
ATOM 1263 C CA . ALA A 1 164 ? -5.641 -4.558 0.493 1.00 89.12 164 ALA A CA 1
ATOM 1264 C C . ALA A 1 164 ? -6.340 -5.897 0.788 1.00 89.12 164 ALA A C 1
ATOM 1266 O O . ALA A 1 164 ? -7.447 -6.138 0.307 1.00 89.12 164 ALA A O 1
ATOM 1267 N N . ALA A 1 165 ? -5.750 -6.718 1.658 1.00 90.44 165 ALA A N 1
ATOM 1268 C CA . ALA A 1 165 ? -6.288 -8.026 2.018 1.00 90.44 165 ALA A CA 1
ATOM 1269 C C . ALA A 1 165 ? -7.633 -7.947 2.759 1.00 90.44 165 ALA A C 1
ATOM 1271 O O . ALA A 1 165 ? -8.549 -8.714 2.482 1.00 90.44 165 ALA A O 1
ATOM 1272 N N . PHE A 1 166 ? -7.786 -6.989 3.679 1.00 93.38 166 PHE A N 1
ATOM 1273 C CA . PHE A 1 166 ? -9.059 -6.762 4.366 1.00 93.38 166 PHE A CA 1
ATOM 1274 C C . PHE A 1 166 ? -10.133 -6.154 3.449 1.00 93.38 166 PHE A C 1
ATOM 1276 O O . PHE A 1 166 ? -11.321 -6.339 3.713 1.00 93.38 166 PHE A O 1
ATOM 1283 N N . ARG A 1 167 ? -9.748 -5.418 2.395 1.00 91.69 167 ARG A N 1
ATOM 1284 C CA . ARG A 1 167 ? -10.699 -4.882 1.409 1.00 91.69 167 ARG A CA 1
ATOM 1285 C C . ARG A 1 167 ? -11.320 -5.996 0.576 1.00 91.69 167 ARG A C 1
ATOM 1287 O O . ARG A 1 167 ?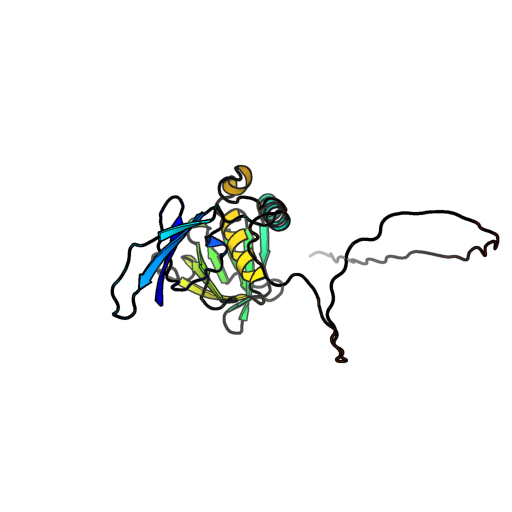 -12.526 -5.968 0.349 1.00 91.69 167 ARG A O 1
ATOM 1294 N N . GLU A 1 168 ? -10.508 -6.944 0.121 1.00 87.38 168 GLU A N 1
ATOM 1295 C CA . GLU A 1 168 ? -10.950 -8.025 -0.763 1.00 87.38 168 GLU A CA 1
ATOM 1296 C C . GLU A 1 168 ? -10.469 -9.395 -0.253 1.00 87.38 168 GLU A C 1
ATOM 1298 O O . GLU A 1 168 ? -9.573 -9.994 -0.850 1.00 87.38 168 GLU A O 1
ATOM 1303 N N . PRO A 1 169 ? -11.064 -9.932 0.831 1.00 85.44 169 PRO A N 1
ATOM 1304 C CA . PRO A 1 169 ? -10.623 -11.191 1.442 1.00 85.44 169 PRO A CA 1
ATOM 1305 C C . PRO A 1 169 ? -10.592 -12.388 0.486 1.00 85.44 169 PRO A C 1
ATOM 1307 O O . PRO A 1 169 ? -9.726 -13.246 0.610 1.00 85.44 169 PRO A O 1
ATOM 1310 N N . SER A 1 170 ? -11.495 -12.428 -0.500 1.00 80.19 170 SER A N 1
ATOM 1311 C CA . SER A 1 170 ? -11.581 -13.506 -1.496 1.00 80.19 170 SER A CA 1
ATOM 1312 C C . SER A 1 170 ? -10.317 -13.649 -2.350 1.00 80.19 170 SER A C 1
ATOM 1314 O O . SER A 1 170 ? -10.068 -14.708 -2.913 1.00 80.19 170 SER A O 1
ATOM 1316 N N . THR A 1 171 ? -9.496 -12.600 -2.438 1.00 72.88 171 THR A N 1
ATOM 1317 C CA . THR A 1 171 ? -8.242 -12.610 -3.210 1.00 72.88 171 THR A CA 1
ATOM 1318 C C . THR A 1 171 ? -7.142 -13.458 -2.574 1.00 72.88 171 THR A C 1
ATOM 1320 O O . THR A 1 171 ? -6.200 -13.839 -3.266 1.00 72.88 171 THR A O 1
ATOM 1323 N N . LEU A 1 172 ? -7.271 -13.774 -1.281 1.00 75.38 172 LEU A N 1
ATOM 1324 C CA . LEU A 1 172 ? -6.345 -14.632 -0.543 1.00 75.38 172 LEU A CA 1
ATOM 1325 C C . LEU A 1 172 ? -6.596 -16.128 -0.775 1.00 75.38 172 LEU A C 1
ATOM 1327 O O . LEU A 1 172 ? -5.690 -16.930 -0.570 1.00 75.38 172 LEU A O 1
ATOM 1331 N N . GLU A 1 173 ? -7.812 -16.515 -1.168 1.00 68.94 173 GLU A N 1
ATOM 1332 C CA . GLU A 1 173 ? -8.173 -17.928 -1.358 1.00 68.94 173 GLU A CA 1
ATOM 1333 C C . GLU A 1 173 ? -7.861 -18.429 -2.772 1.00 68.94 173 GLU A C 1
ATOM 1335 O O . GLU A 1 173 ? -7.541 -19.599 -2.952 1.00 68.94 173 GLU A O 1
ATOM 1340 N N . ASP A 1 174 ? -7.909 -17.540 -3.766 1.00 60.22 174 ASP A N 1
ATOM 1341 C CA . ASP A 1 174 ? -7.760 -17.898 -5.182 1.00 60.22 174 ASP A CA 1
ATOM 1342 C C . ASP A 1 174 ? -6.297 -17.867 -5.675 1.00 60.22 174 ASP A C 1
ATOM 1344 O O . ASP A 1 174 ? -6.009 -18.276 -6.794 1.00 60.22 174 ASP A O 1
ATOM 1348 N N . GLY A 1 175 ? -5.343 -17.366 -4.873 1.00 58.28 175 GLY A N 1
ATOM 1349 C CA . GLY A 1 175 ? -3.900 -17.308 -5.198 1.00 58.28 175 GLY A CA 1
ATOM 1350 C C . GLY A 1 175 ? -3.518 -16.470 -6.435 1.00 58.28 175 GLY A C 1
ATOM 1351 O O . GLY A 1 175 ? -2.347 -16.170 -6.653 1.00 58.28 175 GLY A O 1
ATOM 1352 N N . SER A 1 176 ? -4.505 -16.052 -7.224 1.00 57.16 176 SER A N 1
ATOM 1353 C CA . SER A 1 176 ? -4.407 -15.370 -8.511 1.00 57.16 176 SER A CA 1
ATOM 1354 C C . SER A 1 176 ? -4.079 -13.881 -8.374 1.00 57.16 176 SER A C 1
ATOM 1356 O O . SER A 1 176 ? -3.486 -13.295 -9.276 1.00 57.16 176 SER A O 1
ATOM 1358 N N . ARG A 1 177 ? -4.423 -13.261 -7.235 1.00 61.25 177 ARG A N 1
ATOM 1359 C CA . ARG A 1 177 ? -4.191 -11.827 -6.966 1.00 61.25 177 ARG A CA 1
ATOM 1360 C C . ARG A 1 177 ? -3.119 -11.530 -5.922 1.00 61.25 177 ARG A C 1
ATOM 1362 O O . ARG A 1 177 ? -2.561 -10.440 -5.934 1.00 61.25 177 ARG A O 1
ATOM 1369 N N . MET A 1 178 ? -2.800 -12.489 -5.058 1.00 72.50 178 MET A N 1
ATOM 1370 C CA . MET A 1 178 ? -1.601 -12.460 -4.222 1.00 72.50 178 MET A CA 1
ATOM 1371 C C . MET A 1 178 ? -0.812 -13.745 -4.450 1.00 72.50 178 MET A C 1
ATOM 1373 O O . MET A 1 178 ? -0.934 -14.686 -3.664 1.00 72.50 178 MET A O 1
ATOM 1377 N N . PRO A 1 179 ? -0.021 -13.811 -5.533 1.00 63.81 179 PRO A N 1
ATOM 1378 C CA . PRO A 1 179 ? 0.807 -14.973 -5.772 1.00 63.81 179 PRO A CA 1
ATOM 1379 C C . PRO A 1 179 ? 1.812 -15.107 -4.630 1.00 63.81 179 PRO A C 1
ATOM 1381 O O . PRO A 1 179 ? 2.343 -14.118 -4.117 1.00 63.81 179 PRO A O 1
ATOM 1384 N N . ILE A 1 180 ? 2.054 -16.343 -4.214 1.00 68.88 180 ILE A N 1
ATOM 1385 C CA . ILE A 1 180 ? 3.039 -16.671 -3.188 1.00 68.88 180 ILE A CA 1
ATOM 1386 C C . ILE A 1 180 ? 4.354 -16.955 -3.901 1.00 68.88 180 ILE A C 1
ATOM 1388 O O . ILE A 1 180 ? 4.375 -17.706 -4.878 1.00 68.88 180 ILE A O 1
ATOM 1392 N N . ALA A 1 181 ? 5.448 -16.348 -3.439 1.00 60.69 181 ALA A N 1
ATOM 1393 C CA . ALA A 1 181 ? 6.748 -16.599 -4.042 1.00 60.69 181 ALA A CA 1
ATOM 1394 C C . ALA A 1 181 ? 7.077 -18.089 -3.852 1.00 60.69 181 ALA A C 1
ATOM 1396 O O . ALA A 1 181 ? 7.090 -18.548 -2.703 1.00 60.69 181 AL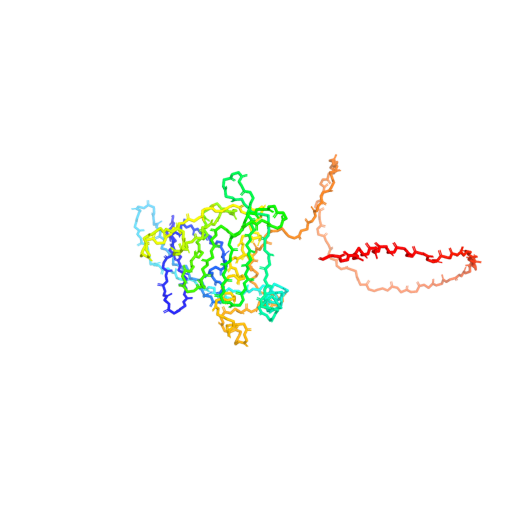A A O 1
ATOM 1397 N N . PRO A 1 182 ? 7.342 -18.867 -4.923 1.00 53.38 182 PRO A N 1
ATOM 1398 C CA . PRO A 1 182 ? 7.947 -20.173 -4.732 1.00 53.38 182 PRO A CA 1
ATOM 1399 C C . PRO A 1 182 ? 9.275 -19.929 -4.016 1.00 53.38 182 PRO A C 1
ATOM 1401 O O . PRO A 1 182 ? 9.933 -18.916 -4.263 1.00 53.38 182 PRO A O 1
ATOM 1404 N N . SER A 1 183 ? 9.669 -20.837 -3.128 1.00 48.19 183 SER A N 1
ATOM 1405 C CA . SER A 1 183 ? 10.803 -20.703 -2.198 1.00 48.19 183 SER A CA 1
ATOM 1406 C C . SER A 1 183 ? 12.170 -20.363 -2.834 1.00 48.19 183 SER A C 1
ATOM 1408 O O . SER A 1 183 ? 13.165 -20.270 -2.123 1.00 48.19 183 SER A O 1
ATOM 1410 N N . THR A 1 184 ? 12.241 -20.175 -4.155 1.00 39.03 184 THR A N 1
ATOM 1411 C CA . THR A 1 184 ? 13.443 -19.919 -4.952 1.00 39.03 184 THR A CA 1
ATOM 1412 C C . THR A 1 184 ? 13.298 -18.859 -6.064 1.00 39.03 184 THR A C 1
ATOM 1414 O O . THR A 1 184 ? 14.210 -18.753 -6.880 1.00 39.03 184 THR A O 1
ATOM 1417 N N . SER A 1 185 ? 12.228 -18.052 -6.172 1.00 34.97 185 SER A N 1
ATOM 1418 C CA . SER A 1 185 ? 12.143 -17.037 -7.253 1.00 34.97 185 SER A CA 1
ATOM 1419 C C . SER A 1 185 ? 11.671 -15.654 -6.811 1.00 34.97 185 SER A C 1
ATOM 1421 O O . SER A 1 185 ? 10.630 -15.516 -6.181 1.00 34.97 185 SER A O 1
ATOM 1423 N N . GLY A 1 186 ? 12.429 -14.632 -7.232 1.00 42.22 186 GLY A N 1
ATOM 1424 C CA . GLY A 1 186 ? 11.949 -13.259 -7.420 1.00 42.22 186 GLY A CA 1
ATOM 1425 C C . GLY A 1 186 ? 11.313 -12.610 -6.196 1.00 42.22 186 GLY A C 1
ATOM 1426 O O . GLY A 1 186 ? 10.215 -12.074 -6.286 1.00 42.22 186 GLY A O 1
ATOM 1427 N N . THR A 1 187 ? 11.992 -12.680 -5.055 1.00 40.22 187 THR A N 1
ATOM 1428 C CA . THR A 1 187 ? 11.592 -12.033 -3.804 1.00 40.22 187 THR A CA 1
ATOM 1429 C C . THR A 1 187 ? 11.362 -10.535 -4.022 1.00 40.22 187 THR A C 1
ATOM 1431 O O . THR A 1 187 ? 12.254 -9.846 -4.518 1.00 40.22 187 THR A O 1
ATOM 1434 N N . LEU A 1 188 ? 10.212 -10.008 -3.578 1.00 39.69 188 LEU A N 1
ATOM 1435 C CA . LEU A 1 188 ? 10.118 -8.617 -3.122 1.00 39.69 188 LEU A CA 1
ATOM 1436 C C . LEU A 1 188 ? 11.276 -8.428 -2.141 1.00 39.69 188 LEU A C 1
ATOM 1438 O O . LEU A 1 188 ? 11.204 -8.945 -1.026 1.00 39.69 188 LEU A O 1
ATOM 1442 N N . HIS A 1 189 ? 12.378 -7.813 -2.586 1.00 37.94 189 HIS A N 1
ATOM 1443 C CA . HIS A 1 189 ? 13.591 -7.685 -1.784 1.00 37.94 189 HIS A CA 1
ATOM 1444 C C . HIS A 1 189 ? 13.326 -6.669 -0.681 1.00 37.94 189 HIS A C 1
ATOM 1446 O O . HIS A 1 189 ? 13.669 -5.491 -0.760 1.00 37.94 189 HIS A O 1
ATOM 1452 N N . LEU A 1 190 ? 12.649 -7.153 0.350 1.00 37.41 190 LEU A N 1
ATOM 1453 C CA . LEU A 1 190 ? 12.529 -6.512 1.626 1.00 37.41 190 LEU A CA 1
ATOM 1454 C C . LEU A 1 190 ? 13.904 -6.621 2.275 1.00 37.41 190 LEU A C 1
ATOM 1456 O O . LEU A 1 190 ? 14.222 -7.588 2.967 1.00 37.41 190 LEU A O 1
ATOM 1460 N N . THR A 1 191 ? 14.756 -5.657 1.949 1.00 33.56 191 THR A N 1
ATOM 1461 C CA . THR A 1 191 ? 16.042 -5.518 2.609 1.00 33.56 191 THR A CA 1
ATOM 1462 C C . THR A 1 191 ? 15.786 -5.373 4.107 1.00 33.56 191 THR A C 1
ATOM 1464 O O . THR A 1 191 ? 14.946 -4.577 4.522 1.00 33.56 191 THR A O 1
ATOM 1467 N N . GLU A 1 192 ? 16.555 -6.148 4.872 1.00 31.72 192 GLU A N 1
ATOM 1468 C CA . GLU A 1 192 ? 16.673 -6.125 6.332 1.00 31.72 192 GLU A CA 1
ATOM 1469 C C . GLU A 1 192 ? 15.749 -7.080 7.111 1.00 31.72 192 GLU A C 1
ATOM 1471 O O . GLU A 1 192 ? 14.861 -6.708 7.875 1.00 31.72 192 GLU A O 1
ATOM 1476 N N . LEU A 1 193 ? 16.071 -8.369 6.990 1.00 30.86 193 LEU A N 1
ATOM 1477 C CA . LEU A 1 193 ? 15.935 -9.326 8.084 1.00 30.86 193 LEU A CA 1
ATOM 1478 C C . LEU A 1 193 ? 17.328 -9.850 8.438 1.00 30.86 193 LEU A C 1
ATOM 1480 O O . LEU A 1 193 ? 17.749 -10.859 7.884 1.00 30.86 193 LEU A O 1
ATOM 1484 N N . GLN A 1 194 ? 18.031 -9.150 9.336 1.00 27.75 194 GLN A N 1
ATOM 1485 C CA . GLN A 1 194 ? 18.897 -9.720 10.381 1.00 27.75 194 GLN A CA 1
ATOM 1486 C C . GLN A 1 194 ? 19.635 -8.613 11.152 1.00 27.75 194 GLN A C 1
ATOM 1488 O O . GLN A 1 194 ? 20.379 -7.836 10.570 1.00 27.75 194 GLN A O 1
ATOM 1493 N N . GLY A 1 195 ? 19.494 -8.634 12.481 1.00 27.73 195 GLY A N 1
ATOM 1494 C CA . GLY A 1 195 ? 20.571 -8.225 13.385 1.00 27.73 195 GLY A CA 1
ATOM 1495 C C . GLY A 1 195 ? 20.413 -6.882 14.087 1.00 27.73 195 GLY A C 1
ATOM 1496 O O . GLY A 1 195 ? 21.009 -5.889 13.690 1.00 27.73 195 GLY A O 1
ATOM 1497 N N . GLY A 1 196 ? 19.715 -6.896 15.228 1.00 27.02 196 GLY A N 1
ATOM 1498 C CA . GLY A 1 196 ? 20.026 -5.972 16.319 1.00 27.02 196 GLY A CA 1
ATOM 1499 C C . GLY A 1 196 ? 21.510 -6.087 16.684 1.00 27.02 196 GLY A C 1
ATOM 1500 O O . GLY A 1 196 ? 22.058 -7.188 16.723 1.00 27.02 196 GLY A O 1
ATOM 1501 N N . GLY A 1 197 ? 22.156 -4.937 16.857 1.00 26.05 197 GLY A N 1
ATOM 1502 C CA . GLY A 1 197 ? 23.608 -4.830 16.866 1.00 26.05 197 GLY A CA 1
ATOM 1503 C C . GLY A 1 197 ? 24.311 -5.312 18.127 1.00 26.05 197 GLY A C 1
ATOM 1504 O O . GLY A 1 197 ? 23.702 -5.490 19.172 1.00 26.05 197 GLY A O 1
ATOM 1505 N N . THR A 1 198 ? 25.630 -5.398 17.996 1.00 27.45 198 THR A N 1
ATOM 1506 C CA . THR A 1 198 ? 26.633 -4.802 18.890 1.00 27.45 198 THR A CA 1
ATOM 1507 C C . THR A 1 198 ? 27.923 -4.703 18.082 1.00 27.45 198 THR A C 1
ATOM 1509 O O . THR A 1 198 ? 28.276 -5.647 17.377 1.00 27.45 198 THR A O 1
ATOM 1512 N N . GLY A 1 199 ? 28.573 -3.541 18.115 1.00 27.84 199 GLY A N 1
ATOM 1513 C CA . GLY A 1 199 ? 29.816 -3.306 17.391 1.00 27.84 199 GLY A CA 1
ATOM 1514 C C . GLY A 1 199 ? 31.004 -4.062 17.977 1.00 27.84 199 GLY A C 1
ATOM 1515 O O . GLY A 1 199 ? 31.012 -4.385 19.158 1.00 27.84 199 GLY A O 1
ATOM 1516 N N . ASP A 1 200 ? 32.009 -4.280 17.136 1.00 30.47 200 ASP A N 1
ATOM 1517 C CA . ASP A 1 200 ? 33.391 -3.916 17.443 1.00 30.47 200 ASP A CA 1
ATOM 1518 C C . ASP A 1 200 ? 34.217 -3.852 16.140 1.00 30.47 200 ASP A C 1
ATOM 1520 O O . ASP A 1 200 ? 33.989 -4.660 15.234 1.00 30.47 200 ASP A O 1
ATOM 1524 N N . PRO A 1 201 ? 35.152 -2.890 15.995 1.00 37.84 201 PRO A N 1
ATOM 1525 C CA . PRO A 1 201 ? 35.981 -2.735 14.810 1.00 37.84 201 PRO A CA 1
ATOM 1526 C C . PRO A 1 201 ? 37.354 -3.379 15.035 1.00 37.84 201 PRO A C 1
ATOM 1528 O O . PRO A 1 201 ? 38.192 -2.832 15.749 1.00 37.84 201 PRO A O 1
ATOM 1531 N N . ASN A 1 202 ? 37.634 -4.508 14.383 1.00 30.66 202 ASN A N 1
ATOM 1532 C CA . ASN A 1 202 ? 39.018 -4.869 14.077 1.00 30.66 202 ASN A CA 1
ATOM 1533 C C . ASN A 1 202 ? 39.108 -5.796 12.852 1.00 30.66 202 ASN A C 1
ATOM 1535 O O . ASN A 1 202 ? 38.496 -6.858 12.811 1.00 30.66 202 ASN A O 1
ATOM 1539 N N . SER A 1 203 ? 39.861 -5.320 11.861 1.00 28.84 203 SER A N 1
ATOM 1540 C CA . SER A 1 203 ? 40.266 -5.889 10.560 1.00 28.84 203 SER A CA 1
ATOM 1541 C C . SER A 1 203 ? 40.929 -7.293 10.649 1.00 28.84 203 SER A C 1
ATOM 1543 O O . SER A 1 203 ? 41.129 -7.761 11.769 1.00 28.84 203 SER A O 1
ATOM 1545 N N . PRO A 1 204 ? 41.416 -7.946 9.554 1.00 39.88 204 PRO A N 1
ATOM 1546 C CA . PRO A 1 204 ? 41.510 -7.526 8.146 1.00 39.88 204 PRO A CA 1
ATOM 1547 C C . PRO A 1 204 ? 41.100 -8.583 7.085 1.00 39.88 204 PRO A C 1
ATOM 1549 O O . PRO A 1 204 ? 40.691 -9.702 7.371 1.00 39.88 204 PRO A O 1
ATOM 1552 N N . ALA A 1 205 ? 41.233 -8.155 5.827 1.00 29.03 205 ALA A N 1
ATOM 1553 C CA . ALA A 1 205 ? 41.043 -8.873 4.570 1.00 29.03 205 ALA A CA 1
ATOM 1554 C C . ALA A 1 205 ? 41.732 -10.247 4.463 1.00 29.03 205 ALA A C 1
ATOM 1556 O O . ALA A 1 205 ? 42.862 -10.405 4.921 1.00 29.03 205 ALA A O 1
ATOM 1557 N N . SER A 1 206 ? 41.128 -11.168 3.699 1.00 32.22 206 SER A N 1
ATOM 1558 C CA . SER A 1 206 ? 41.776 -11.835 2.554 1.00 32.22 206 SER A CA 1
ATOM 1559 C C . SER A 1 206 ? 40.812 -12.729 1.772 1.00 32.22 206 SER A C 1
ATOM 1561 O O . SER A 1 206 ? 39.941 -13.396 2.319 1.00 32.22 206 SER A O 1
ATOM 1563 N N . SER A 1 207 ? 41.020 -12.699 0.462 1.00 28.27 207 SER A N 1
ATOM 1564 C CA . SER A 1 207 ? 40.504 -13.573 -0.584 1.00 28.27 207 SER A CA 1
ATOM 1565 C C . SER A 1 207 ? 40.797 -15.056 -0.324 1.00 28.27 207 SER A C 1
ATOM 1567 O O . SER A 1 207 ? 41.865 -15.365 0.193 1.00 28.27 207 SER A O 1
ATOM 1569 N N . ALA A 1 208 ? 39.919 -15.952 -0.790 1.00 28.98 208 ALA A N 1
ATOM 1570 C CA . ALA A 1 208 ? 40.241 -17.068 -1.698 1.00 28.98 208 ALA A CA 1
ATOM 1571 C C . ALA A 1 208 ? 39.196 -18.200 -1.636 1.00 28.98 208 ALA A C 1
ATOM 1573 O O . ALA A 1 208 ? 38.890 -18.755 -0.587 1.00 28.98 208 ALA A O 1
ATOM 1574 N N . THR A 1 209 ? 38.688 -18.515 -2.824 1.00 28.97 209 THR A N 1
ATOM 1575 C CA . THR A 1 209 ? 38.358 -19.829 -3.392 1.00 28.97 209 THR A CA 1
ATOM 1576 C C . THR A 1 209 ? 38.891 -21.068 -2.654 1.00 28.97 209 THR A C 1
ATOM 1578 O O . THR A 1 209 ? 40.091 -21.164 -2.432 1.00 28.97 209 THR A O 1
ATOM 1581 N N . SER A 1 210 ? 38.010 -22.042 -2.396 1.00 30.06 210 SER A N 1
ATOM 1582 C CA . SER A 1 210 ? 38.166 -23.495 -2.660 1.00 30.06 210 SER A CA 1
ATOM 1583 C C . SER A 1 210 ? 36.957 -24.212 -2.046 1.00 30.06 210 SER A C 1
ATOM 1585 O O . SER A 1 210 ? 36.577 -23.932 -0.915 1.00 30.06 210 SER A O 1
ATOM 1587 N N . GLU A 1 211 ? 36.149 -24.915 -2.835 1.00 31.70 211 GLU A N 1
ATOM 1588 C CA . GLU A 1 211 ? 36.319 -26.327 -3.221 1.00 31.70 211 GLU A CA 1
ATOM 1589 C C . GLU A 1 211 ? 36.156 -27.321 -2.056 1.00 31.70 211 GLU A C 1
ATOM 1591 O O . GLU A 1 211 ? 36.678 -27.155 -0.960 1.00 31.70 211 GLU A O 1
ATOM 1596 N N . GLN A 1 212 ? 35.338 -28.335 -2.342 1.00 36.94 212 GLN A N 1
ATOM 1597 C CA . GLN A 1 212 ? 34.850 -29.406 -1.473 1.00 36.94 212 GLN A CA 1
ATOM 1598 C C . GLN A 1 212 ? 35.963 -30.171 -0.739 1.00 36.94 212 GLN A C 1
ATOM 1600 O O . GLN A 1 212 ? 37.063 -30.302 -1.271 1.00 36.94 212 GLN A O 1
ATOM 1605 N N . PRO A 1 213 ? 35.623 -30.884 0.350 1.00 36.16 213 PRO A N 1
ATOM 1606 C CA . PRO A 1 213 ? 36.335 -32.102 0.694 1.00 36.16 213 PRO A CA 1
ATOM 1607 C C . PRO A 1 213 ? 35.455 -33.348 0.540 1.00 36.16 213 PRO A C 1
ATOM 1609 O O . PRO A 1 213 ? 34.308 -33.415 0.987 1.00 36.16 213 PRO A O 1
ATOM 1612 N N . SER A 1 214 ? 36.053 -34.346 -0.105 1.00 30.45 214 SER A N 1
ATOM 1613 C CA . SER A 1 214 ? 35.617 -35.734 -0.187 1.00 30.45 214 SER A CA 1
ATOM 1614 C C . SER A 1 214 ? 36.076 -36.552 1.026 1.00 30.45 214 SER A C 1
ATOM 1616 O O . SER A 1 214 ? 37.106 -36.270 1.632 1.00 30.45 214 SER A O 1
ATOM 1618 N N . LEU A 1 215 ? 35.303 -37.604 1.302 1.00 32.81 215 LEU A N 1
ATOM 1619 C CA . LEU A 1 215 ? 35.512 -38.711 2.241 1.00 32.81 215 LEU A CA 1
ATOM 1620 C C . LEU A 1 215 ? 36.903 -39.374 2.218 1.00 32.81 215 LEU A C 1
ATOM 1622 O O . LEU A 1 215 ? 37.421 -39.661 1.141 1.00 32.81 215 LEU A O 1
ATOM 1626 N N . ALA A 1 216 ? 37.358 -39.768 3.413 1.00 32.78 216 ALA A N 1
ATOM 1627 C CA . ALA A 1 216 ? 37.912 -41.075 3.834 1.00 32.78 216 ALA A CA 1
ATOM 1628 C C . ALA A 1 216 ? 38.622 -40.862 5.195 1.00 32.78 216 ALA A C 1
ATOM 1630 O O . ALA A 1 216 ? 39.110 -39.765 5.438 1.00 32.78 216 ALA A O 1
ATOM 1631 N N . ASP A 1 217 ? 38.843 -41.791 6.119 1.00 31.41 217 ASP A N 1
ATOM 1632 C CA . ASP A 1 217 ? 38.253 -43.037 6.632 1.00 31.41 217 ASP A CA 1
ATOM 1633 C C . ASP A 1 217 ? 39.172 -43.415 7.834 1.00 31.41 217 ASP A C 1
ATOM 1635 O O . ASP A 1 217 ? 40.351 -43.064 7.790 1.00 31.41 217 ASP A O 1
ATOM 1639 N N . VAL A 1 218 ? 38.660 -44.144 8.844 1.00 34.50 218 VAL A N 1
ATOM 1640 C CA . VAL A 1 218 ? 39.404 -44.998 9.824 1.00 34.50 218 VAL A CA 1
ATOM 1641 C C . VAL A 1 218 ? 40.399 -44.296 10.797 1.00 34.50 218 VAL A C 1
ATOM 1643 O O . VAL A 1 218 ? 41.233 -43.506 10.392 1.00 34.50 218 VAL A O 1
ATOM 1646 N N . THR A 1 219 ? 40.515 -44.542 12.112 1.00 32.16 219 THR A N 1
ATOM 1647 C CA . THR A 1 219 ? 39.894 -45.429 13.113 1.00 32.16 219 THR A CA 1
ATOM 1648 C C . THR A 1 219 ? 40.492 -45.091 14.499 1.00 32.16 219 THR A C 1
ATOM 1650 O O . THR A 1 219 ? 41.583 -44.539 14.600 1.00 32.16 219 THR A O 1
ATOM 1653 N N . GLU A 1 220 ? 39.771 -45.512 15.542 1.00 31.45 220 GLU A N 1
ATOM 1654 C CA . GLU A 1 220 ? 40.208 -45.863 16.909 1.00 31.45 220 GLU A CA 1
ATOM 1655 C C . GLU A 1 220 ? 40.076 -44.876 18.094 1.00 31.45 220 GLU A C 1
ATOM 1657 O O . GLU A 1 220 ? 40.684 -43.818 18.209 1.00 31.45 220 GLU A O 1
ATOM 1662 N N . HIS A 1 221 ? 39.251 -45.351 19.032 1.00 37.66 221 HIS A N 1
ATOM 1663 C CA . HIS A 1 221 ? 39.057 -45.006 20.445 1.00 37.66 221 HIS A CA 1
ATOM 1664 C C . HIS A 1 221 ? 40.152 -45.702 21.301 1.00 37.66 221 HIS A C 1
ATOM 1666 O O . HIS A 1 221 ? 40.732 -46.653 20.779 1.00 37.66 221 HIS A O 1
ATOM 1672 N N . PRO A 1 222 ? 40.385 -45.400 22.614 1.00 47.19 222 PRO A N 1
ATOM 1673 C CA . PRO A 1 222 ? 39.299 -45.371 23.607 1.00 47.19 222 PRO A CA 1
ATOM 1674 C C . PRO A 1 222 ? 39.488 -44.580 24.939 1.00 47.19 222 PRO A C 1
ATOM 1676 O O . PRO A 1 222 ? 40.569 -44.150 25.317 1.00 47.19 222 PRO A O 1
ATOM 1679 N N . ARG A 1 223 ? 38.383 -44.578 25.712 1.00 32.16 223 ARG A N 1
ATOM 1680 C CA . ARG A 1 223 ? 38.233 -44.531 27.193 1.00 32.16 223 ARG A CA 1
ATOM 1681 C C . ARG A 1 223 ? 38.412 -43.202 27.954 1.00 32.16 223 ARG A C 1
ATOM 1683 O O . ARG A 1 223 ? 39.513 -42.762 28.246 1.00 32.16 223 ARG A O 1
ATOM 1690 N N . GLY A 1 224 ? 37.287 -42.748 28.517 1.00 32.16 224 GLY A N 1
ATOM 1691 C CA . GLY A 1 224 ? 37.207 -41.956 29.751 1.00 32.16 224 GLY A CA 1
ATOM 1692 C C . GLY A 1 224 ? 35.747 -41.737 30.173 1.00 32.16 224 GLY A C 1
ATOM 1693 O O . GLY A 1 224 ? 35.010 -41.058 29.475 1.00 32.16 224 GLY A O 1
ATOM 1694 N N . ARG A 1 225 ? 35.314 -42.389 31.260 1.00 40.72 225 ARG A N 1
ATOM 1695 C CA . ARG A 1 225 ? 33.935 -42.440 31.802 1.00 40.72 225 ARG A CA 1
ATOM 1696 C C . ARG A 1 225 ? 33.543 -41.157 32.596 1.00 40.72 225 ARG A C 1
ATOM 1698 O O . ARG A 1 225 ? 34.400 -40.305 32.794 1.00 40.72 225 ARG A O 1
ATOM 1705 N N . PRO A 1 226 ? 32.272 -41.029 33.043 1.00 44.78 226 PRO A N 1
ATOM 1706 C CA . PRO A 1 226 ? 31.547 -39.778 33.261 1.00 44.78 226 PRO A CA 1
ATOM 1707 C C . PRO A 1 226 ? 31.501 -39.328 34.728 1.00 44.78 226 PRO A C 1
ATOM 1709 O O . PRO A 1 226 ? 31.769 -40.116 35.636 1.00 44.78 226 PRO A O 1
ATOM 1712 N N . SER A 1 227 ? 31.011 -38.106 34.937 1.00 39.00 227 SER A N 1
ATOM 1713 C CA . SER A 1 227 ? 30.517 -37.625 36.230 1.00 39.00 227 SER A CA 1
ATOM 1714 C C . SER A 1 227 ? 29.102 -37.073 36.058 1.00 39.00 227 SER A C 1
ATOM 1716 O O . SER A 1 227 ? 28.856 -36.232 35.197 1.00 39.00 227 SER A O 1
ATOM 1718 N N . ASP A 1 228 ? 28.200 -37.615 36.867 1.00 42.22 228 ASP A N 1
ATOM 1719 C CA . ASP A 1 228 ? 26.746 -37.426 36.895 1.00 42.22 228 ASP A CA 1
ATOM 1720 C C . ASP A 1 228 ? 26.369 -36.313 37.930 1.00 42.22 228 ASP A C 1
ATOM 1722 O O . ASP A 1 228 ? 27.259 -35.560 38.333 1.00 42.22 228 ASP A O 1
ATOM 1726 N N . PRO A 1 229 ? 25.104 -36.106 38.362 1.00 53.78 229 PRO A N 1
ATOM 1727 C CA . PRO A 1 229 ? 24.422 -34.813 38.281 1.00 53.78 229 PRO A CA 1
ATOM 1728 C C . PRO A 1 229 ? 24.034 -34.226 39.659 1.00 53.78 229 PRO A C 1
ATOM 1730 O O . PRO A 1 229 ? 24.240 -34.833 40.708 1.00 53.78 229 PRO A O 1
ATOM 1733 N N . GLY A 1 230 ? 23.402 -33.046 39.681 1.00 33.59 230 GLY A N 1
ATOM 1734 C CA . GLY A 1 230 ? 22.825 -32.487 40.910 1.00 33.59 230 GLY A CA 1
ATOM 1735 C C . GLY A 1 230 ? 21.834 -31.338 40.673 1.00 33.59 230 GLY A C 1
ATOM 1736 O O . GLY A 1 230 ? 21.907 -30.688 39.637 1.00 33.59 230 GLY A O 1
ATOM 1737 N N . PRO A 1 231 ? 20.865 -31.114 41.581 1.00 47.50 231 PRO A N 1
ATOM 1738 C CA . PRO A 1 231 ? 19.454 -31.015 41.198 1.00 47.50 231 PRO A CA 1
ATOM 1739 C C . PRO A 1 231 ? 18.775 -29.681 41.568 1.00 47.50 231 PRO A C 1
ATOM 1741 O O . PRO A 1 231 ? 19.273 -28.920 42.390 1.00 47.50 231 PRO A O 1
ATOM 1744 N N . GLY A 1 232 ? 17.541 -29.484 41.079 1.00 31.50 232 GLY A N 1
ATOM 1745 C CA . GLY A 1 232 ? 16.474 -28.975 41.954 1.00 31.50 232 GLY A CA 1
ATOM 1746 C C . GLY A 1 232 ? 15.668 -27.743 41.514 1.00 31.50 232 GLY A C 1
ATOM 1747 O O . GLY A 1 232 ? 16.147 -26.620 41.540 1.00 31.50 232 GLY A O 1
ATOM 1748 N N . ASN A 1 233 ? 14.369 -27.998 41.315 1.00 34.62 233 ASN A N 1
ATOM 1749 C CA . ASN A 1 233 ? 13.203 -27.164 41.656 1.00 34.62 233 ASN A CA 1
ATOM 1750 C C . ASN A 1 233 ? 12.767 -25.947 40.800 1.00 34.62 233 ASN A C 1
ATOM 1752 O O . ASN A 1 233 ? 13.250 -24.827 40.920 1.00 34.62 233 ASN A O 1
ATOM 1756 N N . LYS A 1 234 ? 11.657 -26.165 40.075 1.00 38.69 234 LYS A N 1
ATOM 1757 C CA . LYS A 1 234 ? 10.525 -25.221 39.889 1.00 38.69 234 LYS A CA 1
ATOM 1758 C C . LYS A 1 234 ? 9.599 -25.281 41.137 1.00 38.69 234 LYS A C 1
ATOM 1760 O O . LYS A 1 234 ? 9.834 -26.150 41.972 1.00 38.69 234 LYS A O 1
ATOM 1765 N N . PRO A 1 235 ? 8.436 -24.590 41.221 1.00 49.91 235 PRO A N 1
ATOM 1766 C CA . PRO A 1 235 ? 7.957 -23.317 40.644 1.00 49.91 235 PRO A CA 1
ATOM 1767 C C . PRO A 1 235 ? 7.368 -22.380 41.738 1.00 49.91 235 PRO A C 1
ATOM 1769 O O . PRO A 1 235 ? 7.190 -22.800 42.876 1.00 49.91 235 PRO A O 1
ATOM 1772 N N . SER A 1 236 ? 6.926 -21.155 41.405 1.00 34.56 236 SER A N 1
ATOM 1773 C CA . SER A 1 236 ? 5.724 -20.559 42.039 1.00 34.56 236 SER A CA 1
ATOM 1774 C C . SER A 1 236 ? 5.193 -19.325 41.303 1.00 34.56 236 SER A C 1
ATOM 1776 O O . SER A 1 236 ? 5.851 -18.295 41.203 1.00 34.56 236 SER A O 1
ATOM 1778 N N . ARG A 1 237 ? 3.948 -19.442 40.825 1.00 34.91 237 ARG A N 1
ATOM 1779 C CA . ARG A 1 237 ? 3.063 -18.347 40.402 1.00 34.91 237 ARG A CA 1
ATOM 1780 C C . ARG A 1 237 ? 2.440 -17.691 41.637 1.00 34.91 237 ARG A C 1
ATOM 1782 O O . ARG A 1 237 ? 1.990 -18.414 42.522 1.00 34.91 237 ARG A O 1
ATOM 1789 N N . LYS A 1 238 ? 2.238 -16.369 41.618 1.00 34.09 238 LYS A N 1
ATOM 1790 C CA . LYS A 1 238 ? 1.107 -15.728 42.313 1.00 34.09 238 LYS A CA 1
ATOM 1791 C C . LYS A 1 238 ? 0.497 -14.640 41.432 1.00 34.09 238 LYS A C 1
ATOM 1793 O O . LYS A 1 238 ? 1.159 -13.686 41.048 1.00 34.09 238 LYS A O 1
ATOM 1798 N N . ILE A 1 239 ? -0.775 -14.849 41.111 1.00 32.47 239 ILE A N 1
ATOM 1799 C CA . ILE A 1 239 ? -1.689 -13.930 40.436 1.00 32.47 239 ILE A CA 1
ATOM 1800 C C . ILE A 1 239 ? -2.662 -13.481 41.530 1.00 32.47 239 ILE A C 1
ATOM 1802 O O . ILE A 1 239 ? -3.225 -14.336 42.214 1.00 32.47 239 ILE A O 1
ATOM 1806 N N . SER A 1 240 ? -2.853 -12.177 41.719 1.00 35.75 240 SER A N 1
ATOM 1807 C CA . SER A 1 240 ? -3.845 -11.622 42.644 1.00 35.75 240 SER A CA 1
ATOM 1808 C C . SER A 1 240 ? -4.783 -10.674 41.897 1.00 35.75 240 SER A C 1
ATOM 1810 O O . SER A 1 240 ? -4.358 -9.694 41.296 1.00 35.75 240 SER A O 1
ATOM 1812 N N . PHE A 1 241 ? -6.083 -10.965 41.946 1.00 33.69 241 PHE A N 1
ATOM 1813 C CA . PHE A 1 241 ? -7.149 -10.038 41.568 1.00 33.69 241 PHE A CA 1
ATOM 1814 C C . PHE A 1 241 ? -8.214 -10.066 42.664 1.00 33.69 241 PHE A C 1
ATOM 1816 O O . PHE A 1 241 ? -9.002 -11.004 42.758 1.00 33.69 241 PHE A O 1
ATOM 1823 N N . GLY A 1 242 ? -8.224 -9.033 43.507 1.00 31.86 242 GLY A N 1
ATOM 1824 C CA . GLY A 1 242 ? -9.317 -8.743 44.429 1.00 31.86 242 GLY A CA 1
ATOM 1825 C C . GLY A 1 242 ? -10.281 -7.761 43.773 1.00 31.86 242 GLY A C 1
ATOM 1826 O O . GLY A 1 242 ? -9.925 -6.612 43.526 1.00 31.86 242 GLY A O 1
ATOM 1827 N N . ARG A 1 243 ? -11.492 -8.225 43.455 1.00 38.31 243 ARG A N 1
ATOM 1828 C CA . ARG A 1 243 ? -12.573 -7.426 42.870 1.00 38.31 243 ARG A CA 1
ATOM 1829 C C . ARG A 1 243 ? -13.502 -6.937 43.980 1.00 38.31 243 ARG A C 1
ATOM 1831 O O . ARG A 1 243 ? -14.101 -7.740 44.689 1.00 38.31 243 ARG A O 1
ATOM 1838 N N . SER A 1 244 ? -13.650 -5.622 44.081 1.00 38.06 244 SER A N 1
ATOM 1839 C CA . SER A 1 244 ? -14.658 -4.930 44.887 1.00 38.06 244 SER A CA 1
ATOM 1840 C C . SER A 1 244 ? -16.073 -5.181 44.367 1.00 38.06 244 SER A C 1
ATOM 1842 O O . SER A 1 244 ? -16.300 -5.052 43.165 1.00 38.06 244 SER A O 1
ATOM 1844 N N . LYS A 1 245 ? -17.033 -5.409 45.275 1.00 45.06 245 LYS A N 1
ATOM 1845 C CA . LYS A 1 245 ? -18.420 -4.915 45.179 1.00 45.06 245 LYS A CA 1
ATOM 1846 C C . LYS A 1 245 ? -19.035 -4.806 46.581 1.00 45.06 245 LYS A C 1
ATOM 1848 O O . LYS A 1 245 ? -19.079 -5.794 47.306 1.00 45.06 245 LYS A O 1
ATOM 1853 N N . LYS A 1 246 ? -19.583 -3.636 46.916 1.00 38.28 246 LYS A N 1
ATOM 1854 C CA . LYS A 1 246 ? -20.739 -3.501 47.816 1.00 38.28 246 LYS A CA 1
ATOM 1855 C C . LYS A 1 246 ? -21.723 -2.479 47.225 1.00 38.28 246 LYS A C 1
ATOM 1857 O O . LYS A 1 246 ? -21.261 -1.560 46.549 1.00 38.28 246 LYS A O 1
ATOM 1862 N N . PRO A 1 247 ? -23.037 -2.672 47.424 1.00 57.44 247 PRO A N 1
ATOM 1863 C CA . PRO A 1 247 ? -24.084 -1.936 46.724 1.00 57.44 247 PRO A CA 1
ATOM 1864 C C . PRO A 1 247 ? -24.603 -0.738 47.531 1.00 57.44 247 PRO A C 1
ATOM 1866 O O . PRO A 1 247 ? -24.539 -0.744 48.762 1.00 57.44 247 PRO A O 1
ATOM 1869 N N . LYS A 1 248 ? -25.189 0.226 46.821 1.00 48.19 248 LYS A N 1
ATOM 1870 C CA . LYS A 1 248 ? -26.389 0.967 47.218 1.00 48.19 248 LYS A CA 1
ATOM 1871 C C . LYS A 1 248 ? -27.217 1.220 45.968 1.00 48.19 248 LYS A C 1
ATOM 1873 O O . LYS A 1 248 ? -26.584 1.446 44.912 1.00 48.19 248 LYS A O 1
#

Organism: NCBI:txid156174

Sequence (248 aa):
RSRFDWFRNGVTNIKLSVTGPSYTTTCDDVGSEIQVEVTPIGSQGAEGQPRSAVAGPIAVPENLHRTVVEWVQIGSREFTGFMEGDKERKLLLQQRQIKVREGKAGGKTIVKDSYDKVRVELSQDPLGFSLHMSALTKKPHQGGVMHLKAQSSLLRDMISLAIAAFREPSTLEDGSRMPIAPSTSGTLHLTELQGGGTGDPNSPASSATSEQPSLADVTEHPRGRPSDPGPGNKPSRKISFGRSKKPK

Foldseek 3Di:
DKWKWKWWADPDTDIDPDTDPDDQDALVQFLTKMKMWIWDADPVRDTDDIDMDIDGRAAAAPVLLVVLLVCVVVQWDKDWAKDQVPWTWIWIGGLFKIFIFGRDDVTDTPDMDGLVQWDKAADPPLFKIKIFGLRVDPDNVPTDIGIMGGPGSVSVRSVNNSSVCSNPVVCSVVCNRHPHDDPDDDHSCPPDDDDDDDDDDDDDDDDDDDDDDDDDDDDDDDDDDDDDDDDDDDDDDDDDDDDDDDDD